Protein AF-A0A914AYW8-F1 (afdb_monomer_lite)

Foldseek 3Di:
DPPPVVVVLCPVLVVDDDQQLLVLLQVVVVVLVVVLLVLLVVLLLLVLVLLLVQDDDPDPDPDAPSVVLSNVLNVVLVVLVVVLVVLVVVLVVLVVCLVVLVVVQDDDPVVNVVSVVVSVVSVVVSVVSVVVSVVSVVVSPDRDDDRQRGQLSVQLVVLCVVLVWFQDPPPPSGGGSVSSLSCLDLVSLLSNLCSQQVRLVPPDCPRGPPVSSVVSNVSSVVSSVLSSQLSNLSSVLSVLQQDFDFADPVSLVVSLVSLVSNVVSCCVSCVPDDQDPSNVCSNPPRSVVCVSSRGHCNNVHCVVVVVLVVLLVVLLVVCVPPPDPVVSVVSSVVVVCCVPPPVNVVVVVVVVPPDD

Structure (mmCIF, N/CA/C/O backbone):
data_AF-A0A914AYW8-F1
#
_entry.id   AF-A0A914AYW8-F1
#
loop_
_atom_site.group_PDB
_atom_site.id
_atom_site.type_symbol
_atom_site.label_atom_id
_atom_site.label_alt_id
_atom_site.label_comp_id
_atom_site.label_asym_id
_atom_site.label_entity_id
_atom_site.label_seq_id
_atom_site.pdbx_PDB_ins_code
_atom_site.Cartn_x
_atom_site.Cartn_y
_atom_site.Cartn_z
_atom_site.occupancy
_atom_site.B_iso_or_equiv
_atom_site.auth_seq_id
_atom_site.auth_comp_id
_atom_site.auth_asym_id
_atom_site.auth_atom_id
_atom_site.pdbx_PDB_model_num
ATOM 1 N N . MET A 1 1 ? 33.956 0.663 -30.574 1.00 31.52 1 MET A N 1
ATOM 2 C CA . MET A 1 1 ? 33.359 -0.641 -30.948 1.00 31.52 1 MET A CA 1
ATOM 3 C C . MET A 1 1 ? 32.073 -0.976 -30.166 1.00 31.52 1 MET A C 1
ATOM 5 O O . MET A 1 1 ? 31.657 -2.119 -30.161 1.00 31.52 1 MET A O 1
ATOM 9 N N . THR A 1 2 ? 31.378 0.009 -29.576 1.00 34.47 2 THR A N 1
ATOM 10 C CA . THR A 1 2 ? 30.289 -0.213 -28.592 1.00 34.47 2 THR A CA 1
ATOM 11 C C . THR A 1 2 ? 28.881 0.169 -29.079 1.00 34.47 2 THR A C 1
ATOM 13 O O . THR A 1 2 ? 27.918 0.044 -28.335 1.00 34.47 2 THR A O 1
ATOM 16 N N . ARG A 1 3 ? 28.725 0.648 -30.324 1.00 29.73 3 ARG A N 1
ATOM 17 C CA . ARG A 1 3 ? 27.432 1.144 -30.850 1.00 29.73 3 ARG A CA 1
ATOM 18 C C . ARG A 1 3 ? 26.579 0.102 -31.581 1.00 29.73 3 ARG A C 1
ATOM 20 O O . ARG A 1 3 ? 25.395 0.340 -31.770 1.00 29.73 3 ARG A O 1
ATOM 27 N N . ILE A 1 4 ? 27.153 -1.033 -31.982 1.00 32.34 4 ILE A N 1
ATOM 28 C CA . ILE A 1 4 ? 26.465 -2.007 -32.850 1.00 32.34 4 ILE A CA 1
ATOM 29 C C . ILE A 1 4 ? 25.682 -3.059 -32.042 1.00 32.34 4 ILE A C 1
ATOM 31 O O . ILE A 1 4 ? 24.670 -3.554 -32.522 1.00 32.34 4 ILE A O 1
ATOM 35 N N . GLN A 1 5 ? 26.050 -3.328 -30.782 1.00 34.41 5 GLN A N 1
ATOM 36 C CA . GLN A 1 5 ? 25.348 -4.321 -29.950 1.00 34.41 5 GLN A CA 1
ATOM 37 C C . GLN A 1 5 ? 23.935 -3.897 -29.508 1.00 34.41 5 GLN A C 1
ATOM 39 O O . GLN A 1 5 ? 23.084 -4.759 -29.311 1.00 34.41 5 GLN A O 1
ATOM 44 N N . TYR A 1 6 ? 23.645 -2.594 -29.406 1.00 36.91 6 TYR A N 1
ATOM 45 C CA . TYR A 1 6 ? 22.319 -2.113 -28.987 1.00 36.91 6 TYR A CA 1
ATOM 46 C C . TYR A 1 6 ? 21.228 -2.325 -30.048 1.00 36.91 6 TYR A C 1
ATOM 48 O O . TYR A 1 6 ? 20.058 -2.472 -29.703 1.00 36.91 6 TYR A O 1
ATOM 56 N N . ILE A 1 7 ? 21.592 -2.372 -31.334 1.00 40.03 7 ILE A N 1
ATOM 57 C CA . ILE A 1 7 ? 20.618 -2.469 -32.433 1.00 40.03 7 ILE A CA 1
ATOM 58 C C . ILE A 1 7 ? 20.085 -3.903 -32.572 1.00 40.03 7 ILE A C 1
ATOM 60 O O . ILE A 1 7 ? 18.901 -4.100 -32.833 1.00 40.03 7 ILE A O 1
ATOM 64 N N . THR A 1 8 ? 20.913 -4.915 -32.309 1.00 38.97 8 THR A N 1
ATOM 65 C CA . THR A 1 8 ? 20.499 -6.327 -32.363 1.00 38.97 8 THR A CA 1
ATOM 66 C C . THR A 1 8 ? 19.529 -6.733 -31.250 1.00 38.97 8 THR A C 1
ATOM 68 O O . THR A 1 8 ? 18.739 -7.649 -31.461 1.00 38.97 8 THR A O 1
ATOM 71 N N . CYS A 1 9 ? 19.510 -6.035 -30.108 1.00 42.66 9 CYS A N 1
ATOM 72 C CA . CYS A 1 9 ? 18.553 -6.312 -29.026 1.00 42.66 9 CYS A CA 1
ATOM 73 C C . CYS A 1 9 ? 17.160 -5.695 -29.259 1.00 42.66 9 CYS A C 1
ATOM 75 O O . CYS A 1 9 ? 16.195 -6.118 -28.628 1.00 42.66 9 CYS A O 1
ATOM 77 N N . LEU A 1 10 ? 17.026 -4.715 -30.162 1.00 45.66 10 LEU A N 1
ATOM 78 C CA . LEU A 1 10 ? 15.764 -3.993 -30.387 1.00 45.66 10 LEU A CA 1
ATOM 79 C C . LEU A 1 10 ? 14.830 -4.679 -31.394 1.00 45.66 10 LEU A C 1
ATOM 81 O O . LEU A 1 10 ? 13.618 -4.494 -31.318 1.00 45.66 10 LEU A O 1
ATOM 85 N N . VAL A 1 11 ? 15.354 -5.500 -32.309 1.00 42.16 11 VAL A N 1
ATOM 86 C CA . VAL A 1 11 ? 14.538 -6.174 -33.341 1.00 42.16 11 VAL A CA 1
ATOM 87 C C . VAL A 1 11 ? 13.488 -7.134 -32.745 1.00 42.16 11 VAL A C 1
ATOM 89 O O . VAL A 1 11 ? 12.342 -7.094 -33.193 1.00 42.16 11 VAL A O 1
ATOM 92 N N . PRO A 1 12 ? 13.781 -7.934 -31.697 1.00 47.56 12 PRO A N 1
ATOM 93 C CA . PRO A 1 12 ? 12.760 -8.753 -31.033 1.00 47.56 12 PRO A CA 1
ATOM 94 C C . PRO A 1 12 ? 11.703 -7.938 -30.267 1.00 47.56 12 PRO A C 1
ATOM 96 O O . PRO A 1 12 ? 10.605 -8.441 -30.033 1.00 47.56 12 PRO A O 1
ATOM 99 N N . CYS A 1 13 ? 12.013 -6.695 -29.875 1.00 49.09 13 CYS A N 1
ATOM 100 C CA . CYS A 1 13 ? 11.149 -5.866 -29.026 1.00 49.09 13 CYS A CA 1
ATOM 101 C C . CYS A 1 13 ? 9.900 -5.345 -29.755 1.00 49.09 13 CYS A C 1
ATOM 103 O O . CYS A 1 13 ? 8.901 -5.049 -29.113 1.00 49.09 13 CYS A O 1
ATOM 105 N N . VAL A 1 14 ? 9.928 -5.250 -31.090 1.00 51.28 14 VAL A N 1
ATOM 106 C CA . VAL A 1 14 ? 8.800 -4.727 -31.889 1.00 51.28 14 VAL A CA 1
ATOM 107 C C . VAL A 1 14 ? 7.702 -5.782 -32.106 1.00 51.28 14 VAL A C 1
ATOM 109 O O . VAL A 1 14 ? 6.562 -5.437 -32.403 1.00 51.28 14 VAL A O 1
ATOM 112 N N . LEU A 1 15 ? 8.019 -7.071 -31.938 1.00 50.16 15 LEU A N 1
ATOM 113 C CA . LEU A 1 15 ? 7.115 -8.188 -32.254 1.00 50.16 15 LEU A CA 1
ATOM 114 C C . LEU A 1 15 ? 6.507 -8.875 -31.025 1.00 50.16 15 LEU A C 1
ATOM 116 O O . LEU A 1 15 ? 5.695 -9.787 -31.178 1.00 50.16 15 LEU A O 1
ATOM 120 N N . LYS A 1 16 ? 6.896 -8.478 -29.809 1.00 66.00 16 LYS A N 1
ATOM 121 C CA . LYS A 1 16 ? 6.407 -9.086 -28.568 1.00 66.00 16 LYS A CA 1
ATOM 122 C C . LYS A 1 16 ? 5.979 -8.031 -27.563 1.00 66.00 16 LYS A C 1
ATOM 124 O O . LYS A 1 16 ? 6.643 -7.017 -27.389 1.00 66.00 16 LYS A O 1
ATOM 129 N N . VAL A 1 17 ? 4.877 -8.318 -26.874 1.00 69.81 17 VAL A N 1
ATOM 130 C CA . VAL A 1 17 ? 4.377 -7.494 -25.772 1.00 69.81 17 VAL A CA 1
ATOM 131 C C . VAL A 1 17 ? 5.345 -7.609 -24.596 1.00 69.81 17 VAL A C 1
ATOM 133 O O . VAL A 1 17 ? 5.542 -8.691 -24.037 1.00 69.81 17 VAL A O 1
ATOM 136 N N . ILE A 1 18 ? 5.964 -6.488 -24.242 1.00 79.56 18 ILE A N 1
ATOM 137 C CA . ILE A 1 18 ? 6.852 -6.371 -23.085 1.00 79.56 18 ILE A CA 1
ATOM 138 C C . ILE A 1 18 ? 5.998 -6.257 -21.820 1.00 79.56 18 ILE A C 1
ATOM 140 O O . ILE A 1 18 ? 4.930 -5.643 -21.832 1.00 79.56 18 ILE A O 1
ATOM 144 N N . LEU A 1 19 ? 6.459 -6.855 -20.721 1.00 84.25 19 LEU A N 1
ATOM 145 C CA . LEU A 1 19 ? 5.800 -6.695 -19.433 1.00 84.25 19 LEU A CA 1
ATOM 146 C C . LEU A 1 19 ? 5.810 -5.224 -18.991 1.00 84.25 19 LEU A C 1
ATOM 148 O O . LEU A 1 19 ? 6.875 -4.603 -18.955 1.00 84.25 19 LEU A O 1
ATOM 152 N N . PRO A 1 20 ? 4.661 -4.680 -18.558 1.00 84.44 20 PRO A N 1
ATOM 153 C CA . PRO A 1 20 ? 4.561 -3.294 -18.123 1.00 84.44 20 PRO A CA 1
ATOM 154 C C . PRO A 1 20 ? 5.161 -3.135 -16.716 1.00 84.44 20 PRO A C 1
ATOM 156 O O . PRO A 1 20 ? 4.446 -3.076 -15.709 1.00 84.44 20 PRO A O 1
ATOM 159 N N . SER A 1 21 ? 6.495 -3.123 -16.615 1.00 85.31 21 SER A N 1
ATOM 160 C CA . SER A 1 21 ? 7.231 -3.195 -15.339 1.00 85.31 21 SER A CA 1
ATOM 161 C C . SER A 1 21 ? 6.887 -2.053 -14.379 1.00 85.31 21 SER A C 1
ATOM 163 O O . SER A 1 21 ? 6.834 -2.245 -13.158 1.00 85.31 21 SER A O 1
ATOM 165 N N . LEU A 1 22 ? 6.571 -0.882 -14.939 1.00 82.50 22 LEU A N 1
ATOM 166 C CA . LEU A 1 22 ? 6.071 0.279 -14.219 1.00 82.50 22 LEU A CA 1
ATOM 167 C C . LEU A 1 22 ? 4.731 -0.035 -13.540 1.00 82.50 22 LEU A C 1
ATOM 169 O O . LEU A 1 22 ? 4.600 0.110 -12.322 1.00 82.50 22 LEU A O 1
ATOM 173 N N . HIS A 1 23 ? 3.748 -0.522 -14.299 1.00 83.19 23 HIS A N 1
ATOM 174 C CA . HIS A 1 23 ? 2.432 -0.869 -13.763 1.00 83.19 23 HIS A CA 1
ATOM 175 C C . HIS A 1 23 ? 2.476 -2.050 -12.796 1.00 83.19 23 HIS A C 1
ATOM 177 O O . HIS A 1 23 ? 1.691 -2.060 -11.839 1.00 83.19 23 HIS A O 1
ATOM 183 N N . ILE A 1 24 ? 3.369 -3.020 -13.021 1.00 88.06 24 ILE A N 1
ATOM 184 C CA . ILE A 1 24 ? 3.628 -4.129 -12.096 1.00 88.06 24 ILE A CA 1
ATOM 185 C C . ILE A 1 24 ? 4.124 -3.567 -10.766 1.00 88.06 24 ILE A C 1
ATOM 187 O O . ILE A 1 24 ? 3.478 -3.788 -9.742 1.00 88.06 24 ILE A O 1
ATOM 191 N N . SER A 1 25 ? 5.190 -2.762 -10.792 1.00 89.44 25 SER A N 1
ATOM 192 C CA . SER A 1 25 ? 5.774 -2.176 -9.581 1.00 89.44 25 SER A CA 1
ATOM 193 C C . SER A 1 25 ? 4.752 -1.338 -8.809 1.00 89.44 25 SER A C 1
ATOM 195 O O . SER A 1 25 ? 4.593 -1.505 -7.602 1.00 89.44 25 SER A O 1
ATOM 197 N N . LEU A 1 26 ? 3.988 -0.501 -9.521 1.00 86.38 26 LEU A N 1
ATOM 198 C CA . LEU A 1 26 ? 2.912 0.312 -8.952 1.00 86.38 26 LEU A CA 1
ATOM 199 C C . LEU A 1 26 ? 1.820 -0.520 -8.289 1.00 86.38 26 LEU A C 1
ATOM 201 O O . LEU A 1 26 ? 1.400 -0.220 -7.176 1.00 86.38 26 LEU A O 1
ATOM 205 N N . GLY A 1 27 ? 1.341 -1.557 -8.974 1.00 85.12 27 GLY A N 1
ATOM 206 C CA . GLY A 1 27 ? 0.243 -2.366 -8.459 1.00 85.12 27 GLY A CA 1
ATOM 207 C C . GLY A 1 27 ? 0.642 -3.216 -7.261 1.00 85.12 27 GLY A C 1
ATOM 208 O O . GLY A 1 27 ? -0.148 -3.347 -6.332 1.00 85.12 27 GLY A O 1
ATOM 209 N N . ILE A 1 28 ? 1.855 -3.772 -7.272 1.00 90.69 28 ILE A N 1
ATOM 210 C CA . ILE A 1 28 ? 2.346 -4.597 -6.166 1.00 90.69 28 ILE A CA 1
ATOM 211 C C . ILE A 1 28 ? 2.617 -3.727 -4.940 1.00 90.69 28 ILE A C 1
ATOM 213 O O . ILE A 1 28 ? 2.101 -4.037 -3.868 1.00 90.69 28 ILE A O 1
ATOM 217 N N . PHE A 1 29 ? 3.333 -2.609 -5.104 1.00 91.00 29 PHE A N 1
ATOM 218 C CA . PHE A 1 29 ? 3.591 -1.692 -3.996 1.00 91.00 29 PHE A CA 1
ATOM 219 C C . PHE A 1 29 ? 2.289 -1.168 -3.389 1.00 91.00 29 PHE A C 1
ATOM 221 O O . PHE A 1 29 ? 2.103 -1.260 -2.180 1.00 91.00 29 PHE A O 1
ATOM 228 N N . LYS A 1 30 ? 1.350 -0.694 -4.226 1.00 87.38 30 LYS A N 1
ATOM 229 C CA . LYS A 1 30 ? 0.044 -0.218 -3.755 1.00 87.38 30 LYS A CA 1
ATOM 230 C C . LYS A 1 30 ? -0.685 -1.303 -2.964 1.00 87.38 30 LYS A C 1
ATOM 232 O O . LYS A 1 30 ? -1.175 -1.021 -1.886 1.00 87.38 30 LYS A O 1
ATOM 237 N N . LYS A 1 31 ? -0.712 -2.546 -3.454 1.00 88.12 31 LYS A N 1
ATOM 238 C CA . LYS A 1 31 ? -1.364 -3.658 -2.749 1.00 88.12 31 LYS A CA 1
ATOM 239 C C . LYS A 1 31 ? -0.749 -3.908 -1.368 1.00 88.12 31 LYS A C 1
ATOM 241 O O . LYS A 1 31 ? -1.488 -4.116 -0.415 1.00 88.12 31 LYS A O 1
ATOM 246 N N . ILE A 1 32 ? 0.582 -3.914 -1.258 1.00 90.31 32 ILE A N 1
ATOM 247 C CA . ILE A 1 32 ? 1.268 -4.109 0.030 1.00 90.31 32 ILE A CA 1
ATOM 248 C C . ILE A 1 32 ? 0.993 -2.920 0.959 1.00 90.31 32 ILE A C 1
ATOM 250 O O . ILE A 1 32 ? 0.724 -3.120 2.138 1.00 90.31 32 ILE A O 1
ATOM 254 N N . TYR A 1 33 ? 1.007 -1.699 0.423 1.00 90.06 33 TYR A N 1
ATOM 255 C CA . TYR A 1 33 ? 0.709 -0.487 1.180 1.00 90.06 33 TYR A CA 1
ATOM 256 C C . TYR A 1 33 ? -0.745 -0.449 1.673 1.00 90.06 33 TYR A C 1
ATOM 258 O O . TYR A 1 33 ? -0.970 -0.153 2.837 1.00 90.06 33 TYR A O 1
ATOM 266 N N . ASP A 1 34 ? -1.724 -0.804 0.837 1.00 85.69 34 ASP A N 1
ATOM 267 C CA . ASP A 1 34 ? -3.139 -0.867 1.230 1.00 85.69 34 ASP A CA 1
ATOM 268 C C . ASP A 1 34 ? -3.343 -1.881 2.378 1.00 85.69 34 ASP A C 1
ATOM 270 O O . ASP A 1 34 ? -4.117 -1.641 3.302 1.00 85.69 34 ASP A O 1
ATOM 274 N N . LEU A 1 35 ? -2.616 -3.009 2.351 1.00 88.50 35 LEU A N 1
ATOM 275 C CA . LEU A 1 35 ? -2.614 -3.987 3.447 1.00 88.50 35 LEU A CA 1
ATOM 276 C C . LEU A 1 35 ? -1.984 -3.413 4.725 1.00 88.50 35 LEU A C 1
ATOM 278 O O . LEU A 1 35 ? -2.493 -3.672 5.812 1.00 88.50 35 LEU A O 1
ATOM 282 N N . LEU A 1 36 ? -0.906 -2.632 4.606 1.00 91.19 36 LEU A N 1
ATOM 283 C CA . LEU A 1 36 ? -0.283 -1.945 5.742 1.00 91.19 36 LEU A CA 1
ATOM 284 C C . LEU A 1 36 ? -1.229 -0.902 6.344 1.00 91.19 36 LEU A C 1
ATOM 286 O O . LEU A 1 36 ? -1.408 -0.889 7.556 1.00 91.19 36 LEU A O 1
ATOM 290 N N . GLU A 1 37 ? -1.853 -0.063 5.514 1.00 87.19 37 GLU A N 1
ATOM 291 C CA . GLU A 1 37 ? -2.824 0.957 5.937 1.00 87.19 37 GLU A CA 1
ATOM 292 C C . GLU A 1 37 ? -4.020 0.296 6.645 1.00 87.19 37 GLU A C 1
ATOM 294 O O . GLU A 1 37 ? -4.454 0.777 7.687 1.00 87.19 37 GLU A O 1
ATOM 299 N N . SER A 1 38 ? -4.487 -0.861 6.158 1.00 86.00 38 SER A N 1
ATOM 300 C CA . SER A 1 38 ? -5.550 -1.646 6.801 1.00 86.00 38 SER A CA 1
ATOM 301 C C . SER A 1 38 ? -5.146 -2.239 8.158 1.00 86.00 38 SER A C 1
ATOM 303 O O . SER A 1 38 ? -5.934 -2.185 9.106 1.00 86.00 38 SER A O 1
ATOM 305 N N . ASP A 1 39 ? -3.945 -2.815 8.273 1.00 88.62 39 ASP A N 1
ATOM 306 C CA . ASP A 1 39 ? -3.442 -3.364 9.543 1.00 88.62 39 ASP A CA 1
ATOM 307 C C . ASP A 1 39 ? -3.191 -2.226 10.560 1.00 88.62 39 ASP A C 1
ATOM 309 O O . ASP A 1 39 ? -3.515 -2.366 11.739 1.00 88.62 39 ASP A O 1
ATOM 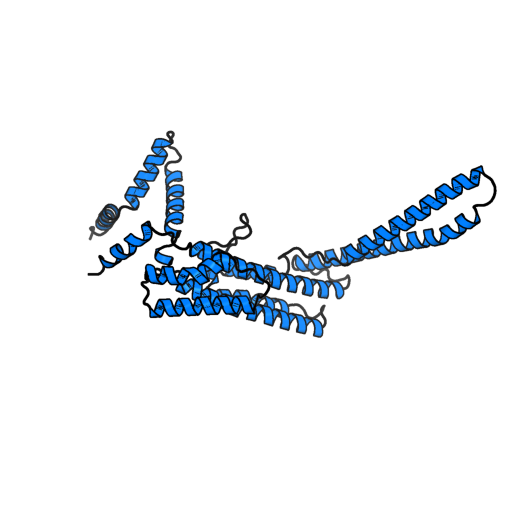313 N N . CYS A 1 40 ? -2.701 -1.067 10.102 1.00 87.62 40 CYS A N 1
ATOM 314 C CA . CYS A 1 40 ? -2.529 0.137 10.923 1.00 87.62 40 CYS A CA 1
ATOM 315 C C . CYS A 1 40 ? -3.866 0.706 11.401 1.00 87.62 40 CYS A C 1
ATOM 317 O O . CYS A 1 40 ? -4.025 0.981 12.584 1.00 87.62 40 CYS A O 1
ATOM 319 N N . HIS A 1 41 ? -4.858 0.809 10.517 1.00 84.62 41 HIS A N 1
ATOM 320 C CA . HIS A 1 41 ? -6.194 1.249 10.905 1.00 84.62 41 HIS A CA 1
ATOM 321 C C . HIS A 1 41 ? -6.840 0.286 11.912 1.00 84.62 41 HIS A C 1
ATOM 323 O O . HIS A 1 41 ? -7.508 0.715 12.846 1.00 84.62 41 HIS A O 1
ATOM 329 N N . SER A 1 42 ? -6.593 -1.020 11.785 1.00 85.25 42 SER A N 1
ATOM 330 C CA . SER A 1 42 ? -7.067 -2.002 12.768 1.00 85.25 42 SER A CA 1
ATOM 331 C C . SER A 1 42 ? -6.445 -1.792 14.155 1.00 85.25 42 SER A C 1
ATOM 333 O O . SER A 1 42 ? -7.122 -2.022 15.158 1.00 85.25 42 SER A O 1
ATOM 335 N N . LEU A 1 43 ? -5.181 -1.353 14.226 1.00 86.25 43 LEU A N 1
ATOM 336 C CA . LEU A 1 43 ? -4.556 -0.920 15.482 1.00 86.25 43 LEU A CA 1
ATOM 337 C C . LEU A 1 43 ? -5.193 0.368 16.004 1.00 86.25 43 LEU A C 1
ATOM 339 O O . LEU A 1 43 ? -5.514 0.430 17.187 1.00 86.25 43 LEU A O 1
ATOM 343 N N . ASP A 1 44 ? -5.427 1.353 15.135 1.00 83.25 44 ASP A N 1
ATOM 344 C CA . ASP A 1 44 ? -6.072 2.615 15.508 1.00 83.25 44 ASP A CA 1
ATOM 345 C C . ASP A 1 44 ? -7.467 2.387 16.100 1.00 83.25 44 ASP A C 1
ATOM 347 O O . ASP A 1 44 ? -7.783 2.947 17.142 1.00 83.25 44 ASP A O 1
ATOM 351 N N . VAL A 1 45 ? -8.282 1.506 15.508 1.00 81.06 45 VAL A N 1
ATOM 352 C CA . VAL A 1 45 ? -9.609 1.141 16.040 1.00 81.06 45 VAL A CA 1
ATOM 353 C C . VAL A 1 45 ? -9.504 0.510 17.431 1.00 81.06 45 VAL A C 1
ATOM 355 O O . VAL A 1 45 ? -10.365 0.734 18.279 1.00 81.06 45 VAL A O 1
ATOM 358 N N . ARG A 1 46 ? -8.467 -0.293 17.697 1.00 82.81 46 ARG A N 1
ATOM 359 C CA . ARG A 1 46 ? -8.257 -0.895 19.026 1.00 82.81 46 ARG A CA 1
ATOM 360 C C . ARG A 1 46 ? -7.790 0.134 20.044 1.00 82.81 46 ARG A C 1
ATOM 362 O O . ARG A 1 46 ? -8.296 0.134 21.159 1.00 82.81 46 ARG A O 1
ATOM 369 N N . LEU A 1 47 ? -6.853 0.996 19.655 1.00 82.81 47 LEU A N 1
ATOM 370 C CA . LEU A 1 47 ? -6.388 2.105 20.482 1.00 82.81 47 LEU A CA 1
ATOM 371 C C . LEU A 1 47 ? -7.557 3.027 20.844 1.00 82.81 47 LEU A C 1
ATOM 373 O O . LEU A 1 47 ? -7.728 3.377 22.005 1.00 82.81 47 LEU A O 1
ATOM 377 N N . PHE A 1 48 ? -8.392 3.343 19.857 1.00 79.06 48 PHE A N 1
ATOM 378 C CA . PHE A 1 48 ? -9.596 4.142 20.014 1.00 79.06 48 PHE A CA 1
ATOM 379 C C . PHE A 1 48 ? -10.567 3.518 21.023 1.00 79.06 48 PHE A C 1
ATOM 381 O O . PHE A 1 48 ? -10.972 4.184 21.966 1.00 79.06 48 PHE A O 1
ATOM 388 N N . LYS A 1 49 ? -10.879 2.221 20.886 1.00 77.94 49 LYS A N 1
ATOM 389 C CA . LYS A 1 49 ? -11.747 1.502 21.838 1.00 77.94 49 LYS A CA 1
ATOM 390 C C . LYS A 1 49 ? -11.227 1.560 23.270 1.00 77.94 49 LYS A C 1
ATOM 392 O O . LYS A 1 49 ? -11.996 1.829 24.179 1.00 77.94 49 LYS A O 1
ATOM 397 N N . LEU A 1 50 ? -9.926 1.344 23.454 1.00 78.19 50 LEU A N 1
ATOM 398 C CA . LEU A 1 50 ? -9.311 1.366 24.780 1.00 78.19 50 LEU A CA 1
ATOM 399 C C . LEU A 1 50 ? -9.341 2.756 25.422 1.00 78.19 50 LEU A C 1
ATOM 401 O O . LEU A 1 50 ? -9.457 2.835 26.637 1.00 78.19 50 LEU A O 1
ATOM 405 N N . ARG A 1 51 ? -9.251 3.828 24.625 1.00 75.25 51 ARG A N 1
ATOM 406 C CA . ARG A 1 51 ? -9.399 5.204 25.122 1.00 75.25 51 ARG A CA 1
ATOM 407 C C . ARG A 1 51 ? -10.847 5.553 25.446 1.00 75.25 51 ARG A C 1
ATOM 409 O O . ARG A 1 51 ? -11.094 6.114 26.499 1.00 75.25 51 ARG A O 1
ATOM 416 N N . VAL A 1 52 ? -11.799 5.179 24.589 1.00 72.25 52 VAL A N 1
ATOM 417 C CA . VAL A 1 52 ? -13.238 5.393 24.846 1.00 72.25 52 VAL A CA 1
ATOM 418 C C . VAL A 1 52 ? -13.691 4.673 26.121 1.00 72.25 52 VAL A C 1
ATOM 420 O O . VAL A 1 52 ? -14.475 5.222 26.881 1.00 72.25 52 VAL A O 1
ATOM 423 N N . GLU A 1 53 ? -13.184 3.465 26.385 1.00 69.12 53 GLU A N 1
ATOM 424 C CA . GLU A 1 53 ? -13.504 2.701 27.603 1.00 69.12 53 GLU A CA 1
ATOM 425 C C . GLU A 1 53 ? -12.861 3.269 28.886 1.00 69.12 53 GLU A C 1
ATOM 427 O O . GLU A 1 53 ? -13.286 2.896 29.979 1.00 69.12 53 GLU A O 1
ATOM 432 N N . GLY A 1 54 ? -11.830 4.115 28.769 1.00 61.72 54 GLY A N 1
ATOM 433 C CA . GLY A 1 54 ? -11.050 4.645 29.895 1.00 61.72 54 GLY A CA 1
ATOM 434 C C . GLY A 1 54 ? -11.173 6.152 30.135 1.00 61.72 54 GLY A C 1
ATOM 435 O O . GLY A 1 54 ? -10.600 6.633 31.106 1.00 61.72 54 GLY A O 1
ATOM 436 N N . ALA A 1 55 ? -11.875 6.889 29.270 1.00 60.16 55 ALA A N 1
ATOM 437 C CA . ALA A 1 55 ? -12.010 8.341 29.362 1.00 60.16 55 ALA A CA 1
ATOM 438 C C . ALA A 1 55 ? -13.150 8.756 30.313 1.00 60.16 55 ALA A C 1
ATOM 440 O O . ALA A 1 55 ? -14.292 8.333 30.125 1.00 60.16 55 ALA A O 1
ATOM 441 N N . ASP A 1 56 ? -12.835 9.621 31.282 1.00 54.66 56 ASP A N 1
ATOM 442 C CA . ASP A 1 56 ? -13.804 10.379 32.089 1.00 54.66 56 ASP A CA 1
ATOM 443 C C . ASP A 1 56 ? -14.041 11.779 31.469 1.00 54.66 56 ASP A C 1
ATOM 445 O O . ASP A 1 56 ? -13.234 12.267 30.680 1.00 54.66 56 ASP A O 1
ATOM 449 N N . GLU A 1 57 ? -15.171 12.419 31.797 1.00 48.91 57 GLU A N 1
ATOM 450 C CA . GLU A 1 57 ? -15.769 13.580 31.095 1.00 48.91 57 GLU A CA 1
ATOM 451 C C . GLU A 1 57 ? -14.937 14.884 31.026 1.00 48.91 57 GLU A C 1
ATOM 453 O O . GLU A 1 57 ? -15.354 15.809 30.328 1.00 48.91 57 GLU A O 1
ATOM 458 N N . ASP A 1 58 ? -13.784 14.980 31.694 1.00 46.62 58 ASP A N 1
ATOM 459 C CA . ASP A 1 58 ? -13.188 16.273 32.074 1.00 46.62 58 ASP A CA 1
ATOM 460 C C . ASP A 1 58 ? -11.931 16.725 31.294 1.00 46.62 58 ASP A C 1
ATOM 462 O O . ASP A 1 58 ? -11.376 17.777 31.617 1.00 46.62 58 ASP A O 1
ATOM 466 N N . ASP A 1 59 ? -11.488 16.019 30.248 1.00 46.59 59 ASP A N 1
ATOM 467 C CA . ASP A 1 59 ? -10.299 16.437 29.479 1.00 46.59 59 ASP A CA 1
ATOM 468 C C . ASP A 1 59 ? -10.652 17.248 28.215 1.00 46.59 59 ASP A C 1
ATOM 470 O O . ASP A 1 59 ? -10.713 16.744 27.091 1.00 46.59 59 ASP A O 1
ATOM 474 N N . ASP A 1 60 ? -10.834 18.559 28.415 1.00 46.16 60 ASP A N 1
ATOM 475 C CA . ASP A 1 60 ? -10.821 19.608 27.380 1.00 46.16 60 ASP A CA 1
ATOM 476 C C . ASP A 1 60 ? -9.372 19.928 26.932 1.00 46.16 60 ASP A C 1
ATOM 478 O O . ASP A 1 60 ? -8.926 21.078 26.973 1.00 46.16 60 ASP A O 1
ATOM 482 N N . ASP A 1 61 ? -8.604 18.920 26.507 1.00 43.81 61 ASP A N 1
ATOM 483 C CA . ASP A 1 61 ? -7.292 19.153 25.891 1.00 43.81 61 ASP A CA 1
ATOM 484 C C . ASP A 1 61 ? -7.420 19.193 24.357 1.00 43.81 61 ASP A C 1
ATOM 486 O O . ASP A 1 61 ? -7.640 18.193 23.669 1.00 43.81 61 ASP A O 1
ATOM 490 N N . ASP A 1 62 ? -7.269 20.403 23.815 1.00 42.91 62 ASP A N 1
ATOM 491 C CA . ASP A 1 62 ? -7.194 20.705 22.386 1.00 42.91 62 ASP A CA 1
ATOM 492 C C . ASP A 1 62 ? -5.915 20.106 21.756 1.00 42.91 62 ASP A C 1
ATOM 494 O O . ASP A 1 62 ? -4.955 20.824 21.465 1.00 42.91 62 ASP A O 1
ATOM 498 N N . GLU A 1 63 ? -5.882 18.801 21.465 1.00 44.56 63 GLU A N 1
ATOM 499 C CA . GLU A 1 63 ? -4.914 18.264 20.500 1.00 44.56 63 GLU A CA 1
ATOM 500 C C . GLU A 1 63 ? -5.459 17.127 19.613 1.00 44.56 63 GLU A C 1
ATOM 502 O O . GLU A 1 63 ? -5.860 16.066 20.059 1.00 44.56 63 GLU A O 1
ATOM 507 N N . PHE A 1 64 ? -5.404 17.373 18.297 1.00 46.91 64 PHE A N 1
ATOM 508 C CA . PHE A 1 64 ? -5.691 16.482 17.163 1.00 46.91 64 PHE A CA 1
ATOM 509 C C . PHE A 1 64 ? -7.099 15.852 17.035 1.00 46.91 64 PHE A C 1
ATOM 511 O O . PHE A 1 64 ? -7.690 15.276 17.934 1.00 46.91 64 PHE A O 1
ATOM 518 N N . ASN A 1 65 ? -7.588 15.864 15.791 1.00 61.44 65 ASN A N 1
ATOM 519 C CA . ASN A 1 65 ? -8.876 15.346 15.290 1.00 61.44 65 ASN A CA 1
ATOM 520 C C . ASN A 1 65 ? -9.284 13.934 15.798 1.00 61.44 65 ASN A C 1
ATOM 522 O O . ASN A 1 65 ? -10.453 13.570 15.745 1.00 61.44 65 ASN A O 1
ATOM 526 N N . PHE A 1 66 ? -8.333 13.126 16.278 1.00 60.25 66 PHE A N 1
ATOM 527 C CA . PHE A 1 66 ? -8.596 11.805 16.850 1.00 60.25 66 PHE A CA 1
ATOM 528 C C . PHE A 1 66 ? -9.174 11.878 18.266 1.00 60.25 66 PHE A C 1
ATOM 530 O O . PHE A 1 66 ? -10.132 11.166 18.539 1.00 60.25 66 PHE A O 1
ATOM 537 N N . ASP A 1 67 ? -8.670 12.760 19.130 1.00 64.88 67 ASP A N 1
ATOM 538 C CA . ASP A 1 67 ? -9.193 12.906 20.491 1.00 64.88 67 ASP A CA 1
ATOM 539 C C . ASP A 1 67 ? -10.565 13.606 20.464 1.00 64.88 67 ASP A C 1
ATOM 541 O O . ASP A 1 67 ? -11.487 13.188 21.155 1.00 64.88 67 ASP A O 1
ATOM 545 N N . GLN A 1 68 ? -10.795 14.521 19.512 1.00 65.25 68 GLN A N 1
ATOM 546 C CA . GLN A 1 68 ? -12.147 15.020 19.208 1.00 65.25 68 GLN A CA 1
ATOM 547 C C . GLN A 1 68 ? -13.100 13.913 18.733 1.00 65.25 68 GLN A C 1
ATOM 549 O O . GLN A 1 68 ? -14.276 13.926 19.092 1.00 65.25 68 GLN A O 1
ATOM 554 N N . ALA A 1 69 ? -12.620 12.954 17.933 1.00 61.78 69 ALA A N 1
ATOM 555 C CA . ALA A 1 69 ? -13.424 11.806 17.519 1.00 61.78 69 ALA A CA 1
ATOM 556 C C . ALA A 1 69 ? -13.697 10.846 18.690 1.00 61.78 69 ALA A C 1
ATOM 558 O O . ALA A 1 69 ? -14.787 10.285 18.759 1.00 61.78 69 ALA A O 1
ATOM 559 N N . VAL A 1 70 ? -12.746 10.688 19.620 1.00 63.34 70 VAL A N 1
ATOM 560 C CA . VAL A 1 70 ? -12.932 9.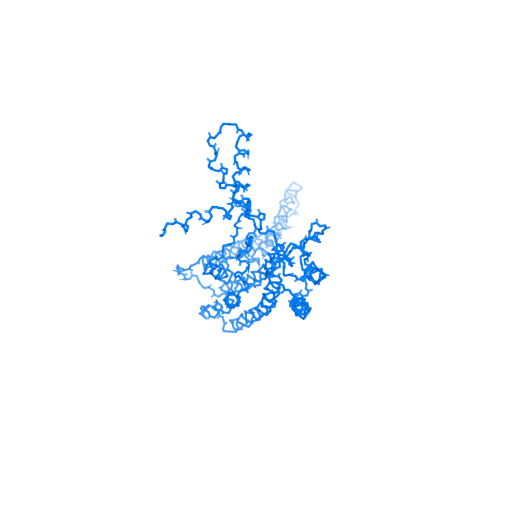930 20.868 1.00 63.34 70 VAL A CA 1
ATOM 561 C C . VAL A 1 70 ? -14.005 10.605 21.719 1.00 63.34 70 VAL A C 1
ATOM 563 O O . VAL A 1 70 ? -14.988 9.957 22.059 1.00 63.34 70 VAL A O 1
ATOM 566 N N . VAL A 1 71 ? -13.896 11.913 21.973 1.00 65.88 71 VAL A N 1
ATOM 567 C CA . VAL A 1 71 ? -14.888 12.691 22.737 1.00 65.88 71 VAL A CA 1
ATOM 568 C C . VAL A 1 71 ? -16.263 12.667 22.063 1.00 65.88 71 VAL A C 1
ATOM 570 O O . VAL A 1 71 ? -17.280 12.470 22.728 1.00 65.88 71 VAL A O 1
ATOM 573 N N . ALA A 1 72 ? -16.326 12.836 20.740 1.00 69.56 72 ALA A N 1
ATOM 574 C CA . ALA A 1 72 ? -17.581 12.773 19.994 1.00 69.56 72 ALA A CA 1
ATOM 575 C C . ALA A 1 72 ? -18.237 11.389 20.087 1.00 69.56 72 ALA A C 1
ATOM 577 O O . ALA A 1 72 ? -19.457 11.298 20.218 1.00 69.56 72 ALA A O 1
ATOM 578 N N . GLU A 1 73 ? -17.445 10.318 20.052 1.00 68.69 73 GLU A N 1
ATOM 579 C CA . GLU A 1 73 ? -17.954 8.959 20.191 1.00 68.69 73 GLU A CA 1
ATOM 580 C C . GLU A 1 73 ? -18.369 8.631 21.627 1.00 68.69 73 GLU A C 1
ATOM 582 O O . GLU A 1 73 ? -19.408 8.003 21.810 1.00 68.69 73 GLU A O 1
ATOM 587 N N . VAL A 1 74 ? -17.629 9.090 22.640 1.00 64.69 74 VAL A N 1
ATOM 588 C CA . VAL A 1 74 ? -18.038 8.986 24.052 1.00 64.69 74 VAL A CA 1
ATOM 589 C C . VAL A 1 74 ? -19.390 9.680 24.245 1.00 64.69 74 VAL A C 1
ATOM 591 O O . VAL A 1 74 ? -20.330 9.060 24.744 1.00 64.69 74 VAL A O 1
ATOM 594 N N . ARG A 1 75 ? -19.554 10.910 23.734 1.00 72.69 75 ARG A N 1
ATOM 595 C CA . ARG A 1 75 ? -20.845 11.625 23.744 1.00 72.69 75 ARG A CA 1
ATOM 596 C C . ARG A 1 75 ? -21.938 10.855 23.000 1.00 72.69 75 ARG A C 1
ATOM 598 O O . ARG A 1 75 ? -23.053 10.743 23.503 1.00 72.69 75 ARG A O 1
ATOM 605 N N . ARG A 1 76 ? -21.630 10.279 21.830 1.00 76.38 76 ARG A N 1
ATOM 606 C CA . ARG A 1 76 ? -22.574 9.437 21.074 1.00 76.38 76 ARG A CA 1
ATOM 607 C C . ARG A 1 76 ? -23.006 8.218 21.890 1.00 76.38 76 ARG A C 1
ATOM 609 O O . ARG A 1 76 ? -24.190 7.888 21.899 1.00 76.38 76 ARG A O 1
ATOM 616 N N . GLN A 1 77 ? -22.073 7.544 22.561 1.00 67.62 77 GLN A N 1
ATOM 617 C CA . GLN A 1 77 ? -22.368 6.385 23.402 1.00 67.62 77 GLN A CA 1
ATOM 618 C C . GLN A 1 77 ? -23.238 6.764 24.600 1.00 67.62 77 GLN A C 1
ATOM 620 O O . GLN A 1 77 ? -24.201 6.055 24.879 1.00 67.62 77 GLN A O 1
ATOM 625 N N . GLN A 1 78 ? -22.964 7.892 25.254 1.00 69.50 78 GLN A N 1
ATOM 626 C CA . GLN A 1 78 ? -23.793 8.404 26.347 1.00 69.50 78 GLN A CA 1
ATOM 627 C C . GLN A 1 78 ? -25.206 8.771 25.876 1.00 69.50 78 GLN A C 1
ATOM 629 O O . GLN A 1 78 ? -26.184 8.400 26.521 1.00 69.50 78 GLN A O 1
ATOM 634 N N . GLU A 1 79 ? -25.345 9.437 24.727 1.00 78.38 79 GLU A N 1
ATOM 635 C CA . GLU A 1 79 ? -26.657 9.782 24.174 1.00 78.38 79 GLU A CA 1
ATOM 636 C C . GLU A 1 79 ? -27.457 8.528 23.787 1.00 78.38 79 GLU A C 1
ATOM 638 O O . GLU A 1 79 ? -28.650 8.434 24.080 1.00 78.38 79 GLU A O 1
ATOM 643 N N . LEU A 1 80 ? -26.797 7.515 23.215 1.00 75.38 80 LEU A N 1
ATOM 644 C CA . LEU A 1 80 ? -27.411 6.211 22.952 1.00 75.38 80 LEU A CA 1
ATOM 645 C C . LEU A 1 80 ? -27.795 5.478 24.243 1.00 75.38 80 LEU A C 1
ATOM 647 O O . LEU A 1 80 ? -28.872 4.887 24.299 1.00 75.38 80 LEU A O 1
ATOM 651 N N . GLN A 1 81 ? -26.963 5.530 25.287 1.00 71.75 81 GLN A N 1
ATOM 652 C CA . GLN A 1 81 ? -27.289 4.961 26.598 1.00 71.75 81 GLN A CA 1
ATOM 653 C C . GLN A 1 81 ? -28.481 5.673 27.242 1.00 71.75 81 GLN A C 1
ATOM 655 O O . GLN A 1 81 ? -29.365 5.008 27.780 1.00 71.75 81 GLN A O 1
ATOM 660 N N . HIS A 1 82 ? -28.557 7.000 27.138 1.00 80.31 82 HIS A N 1
ATOM 661 C CA . HIS A 1 82 ? -29.690 7.774 27.636 1.00 80.31 82 HIS A CA 1
ATOM 662 C C . HIS A 1 82 ? -30.983 7.438 26.880 1.00 80.31 82 HIS A C 1
ATOM 664 O O . HIS A 1 82 ? -32.018 7.202 27.502 1.00 80.31 82 HIS A O 1
ATOM 670 N N . GLN A 1 83 ? -30.921 7.333 25.548 1.00 77.00 83 GLN A N 1
ATOM 671 C CA . GLN A 1 83 ? -32.058 6.897 24.731 1.00 77.00 83 GLN A CA 1
ATOM 672 C C . GLN A 1 83 ? -32.491 5.465 25.071 1.00 77.00 83 GLN A C 1
ATOM 674 O O . GLN A 1 83 ? -33.688 5.197 25.156 1.00 77.00 83 GLN A O 1
ATOM 679 N N . LEU A 1 84 ? -31.543 4.549 25.299 1.00 74.00 84 LEU A N 1
ATOM 680 C CA . LEU A 1 84 ? -31.839 3.182 25.734 1.00 74.00 84 LEU A CA 1
ATOM 681 C C . LEU A 1 84 ? -32.519 3.156 27.103 1.00 74.00 84 LEU A C 1
ATOM 683 O O . LEU A 1 84 ? -33.481 2.411 27.273 1.00 74.00 84 LEU A O 1
ATOM 687 N N . LEU A 1 85 ? -32.056 3.973 28.052 1.00 79.00 85 LEU A N 1
ATOM 688 C CA . LEU A 1 85 ? -32.662 4.083 29.378 1.00 79.00 85 LEU A CA 1
ATOM 689 C C . LEU A 1 85 ? -34.115 4.569 29.273 1.00 79.00 85 LEU A C 1
ATOM 691 O O . LEU A 1 85 ? -35.015 3.866 29.716 1.00 79.00 85 LEU A O 1
ATOM 695 N N . GLN A 1 86 ? -34.356 5.687 28.577 1.00 83.38 86 GLN A N 1
ATOM 696 C CA . GLN A 1 86 ? -35.705 6.234 28.378 1.00 83.38 86 GLN A CA 1
ATOM 697 C C . GLN A 1 86 ? -36.650 5.237 27.693 1.00 83.38 86 GLN A C 1
ATOM 699 O O . GLN A 1 86 ? -37.823 5.121 28.048 1.00 83.38 86 GLN A O 1
ATOM 704 N N . LYS A 1 87 ? -36.153 4.510 26.684 1.00 80.00 87 LYS A N 1
ATOM 705 C CA . LYS A 1 87 ? -36.941 3.509 25.952 1.00 80.00 87 LYS A CA 1
ATOM 706 C C . LYS A 1 87 ? -37.244 2.276 26.801 1.00 80.00 87 LYS A C 1
ATOM 708 O O . LYS A 1 87 ? -38.318 1.704 26.633 1.00 80.00 87 LYS A O 1
ATOM 713 N N . ARG A 1 88 ? -36.333 1.879 27.696 1.00 75.50 88 ARG A N 1
ATOM 714 C CA . ARG A 1 88 ? -36.550 0.794 28.664 1.00 75.50 88 ARG A CA 1
ATOM 715 C C . ARG A 1 88 ? -37.551 1.193 29.744 1.00 75.50 88 ARG A C 1
ATOM 717 O O . ARG A 1 88 ? -38.462 0.419 29.986 1.00 75.50 88 ARG A O 1
ATOM 724 N N . GLU A 1 89 ? -37.448 2.401 30.292 1.00 78.00 89 GLU A N 1
ATOM 725 C CA . GLU A 1 89 ? -38.433 2.944 31.243 1.00 78.00 89 GLU A CA 1
ATOM 726 C C . GLU A 1 89 ? -39.831 3.008 30.609 1.00 78.00 89 GLU A C 1
ATOM 728 O O . GLU A 1 89 ? -40.792 2.496 31.169 1.00 78.00 89 GLU A O 1
ATOM 733 N N . SER A 1 90 ? -39.937 3.518 29.375 1.00 77.81 90 SER A N 1
ATOM 734 C CA . SER A 1 90 ? -41.216 3.550 28.642 1.00 77.81 90 SER A CA 1
ATOM 735 C C . SER A 1 90 ? -41.793 2.151 28.387 1.00 77.81 90 SER A C 1
ATOM 737 O O . SER A 1 90 ? -43.009 1.978 28.326 1.00 77.81 90 SER A O 1
ATOM 739 N N . LEU A 1 91 ? -40.931 1.152 28.164 1.00 74.00 91 LEU A N 1
ATOM 740 C CA . LEU A 1 91 ? -41.355 -0.233 27.979 1.00 74.00 91 LEU A CA 1
ATOM 741 C C . LEU A 1 91 ? -41.847 -0.835 29.300 1.00 74.00 91 LEU A C 1
ATOM 743 O O . LEU A 1 91 ? -42.872 -1.505 29.295 1.00 74.00 91 LEU A O 1
ATOM 747 N N . GLU A 1 92 ? -41.144 -0.576 30.402 1.00 75.62 92 GLU A N 1
ATOM 748 C CA . GLU A 1 92 ? -41.506 -1.040 31.743 1.00 75.62 92 GLU A CA 1
ATOM 749 C C . GLU A 1 92 ? -42.864 -0.462 32.175 1.00 75.62 92 GLU A C 1
ATOM 751 O O . GLU A 1 92 ? -43.745 -1.220 32.571 1.00 75.62 92 GLU A O 1
ATOM 756 N N . GLU A 1 93 ? -43.105 0.836 31.957 1.00 79.88 93 GLU A N 1
ATOM 757 C CA . GLU A 1 93 ? -44.414 1.472 32.183 1.00 79.88 93 GLU A CA 1
ATOM 758 C C . GLU A 1 93 ? -45.537 0.797 31.366 1.00 79.88 93 GLU A C 1
ATOM 760 O O . GLU A 1 93 ? -46.606 0.478 31.891 1.00 79.88 93 GLU A O 1
ATOM 765 N N . LEU A 1 94 ? -45.289 0.512 30.082 1.00 76.88 94 LEU A N 1
ATOM 766 C CA . LEU A 1 94 ? -46.239 -0.197 29.213 1.00 76.88 94 LEU A CA 1
ATOM 767 C C . LEU A 1 94 ? -46.486 -1.647 29.669 1.00 76.88 94 LEU A C 1
ATOM 769 O O . LEU A 1 94 ? -47.614 -2.140 29.579 1.00 76.88 94 LEU A O 1
ATOM 773 N N . GLU A 1 95 ? -45.452 -2.342 30.143 1.00 73.12 95 GLU A N 1
ATOM 774 C CA . GLU A 1 95 ? -45.538 -3.703 30.682 1.00 73.12 95 GLU A CA 1
ATOM 775 C C . GLU A 1 95 ? -46.293 -3.760 32.016 1.00 73.12 95 GLU A C 1
ATOM 777 O O . GLU A 1 95 ? -47.020 -4.727 32.254 1.00 73.12 95 GLU A O 1
ATOM 782 N N . GLU A 1 96 ? -46.208 -2.718 32.844 1.00 78.44 96 GLU A N 1
ATOM 783 C CA . GLU A 1 96 ? -46.988 -2.577 34.078 1.00 78.44 96 GLU A CA 1
ATOM 784 C C . GLU A 1 96 ? -48.471 -2.248 33.817 1.00 78.44 96 GLU A C 1
ATOM 786 O O . GLU A 1 96 ? -49.356 -2.734 34.531 1.00 78.44 96 GLU A O 1
ATOM 791 N N . GLU A 1 97 ? -48.779 -1.478 32.767 1.00 75.56 97 GLU A N 1
ATOM 792 C CA . GLU A 1 97 ? -50.157 -1.139 32.380 1.00 75.56 97 GLU A CA 1
ATOM 793 C C . GLU A 1 97 ? -50.890 -2.287 31.658 1.00 75.56 97 GLU A C 1
ATOM 795 O O . GLU A 1 97 ? -52.114 -2.434 31.772 1.00 75.56 97 GLU A O 1
ATOM 800 N N . LEU A 1 98 ? -50.162 -3.150 30.943 1.00 71.38 98 LEU A N 1
ATOM 801 C CA . LEU A 1 98 ? -50.713 -4.267 30.161 1.00 71.38 98 LEU A CA 1
ATOM 802 C C . LEU A 1 98 ? -51.632 -5.216 30.975 1.00 71.38 98 LEU A C 1
ATOM 804 O O . LEU A 1 98 ? -52.740 -5.515 30.506 1.00 71.38 98 LEU A O 1
ATOM 808 N N . PRO A 1 99 ? -51.254 -5.676 32.187 1.00 71.69 99 PRO A N 1
ATOM 809 C CA . PRO A 1 99 ? -52.118 -6.477 33.057 1.00 71.69 99 PRO A CA 1
ATOM 810 C C . PRO A 1 99 ? -53.403 -5.758 33.496 1.00 71.69 99 PRO A C 1
ATOM 812 O O . PRO A 1 99 ? -54.445 -6.400 33.649 1.00 71.69 99 PRO A O 1
ATOM 815 N N . LEU A 1 100 ? -53.367 -4.432 33.677 1.00 70.81 100 LEU A N 1
ATOM 816 C CA . LEU A 1 100 ? -54.527 -3.642 34.113 1.00 70.81 100 LEU A CA 1
ATOM 817 C C . LEU A 1 100 ? -55.604 -3.573 33.019 1.00 70.81 100 LEU A C 1
ATOM 819 O O . LEU A 1 100 ? -56.790 -3.747 33.309 1.00 70.81 100 LEU A O 1
ATOM 823 N N . PHE A 1 101 ? -55.204 -3.423 31.755 1.00 65.69 101 PHE A N 1
ATOM 824 C CA . PHE A 1 101 ? -56.122 -3.465 30.607 1.00 65.69 101 PHE A CA 1
ATOM 825 C C . PHE A 1 101 ? -56.708 -4.866 30.357 1.00 65.69 101 PHE A C 1
ATOM 827 O O . PHE A 1 101 ? -57.870 -5.003 29.954 1.00 65.69 101 PHE A O 1
ATOM 834 N N . GLN A 1 102 ? -55.945 -5.923 30.653 1.00 65.31 102 GLN A N 1
ATOM 835 C CA . GLN A 1 102 ? -56.433 -7.310 30.638 1.00 65.31 102 GLN A CA 1
ATOM 836 C C . GLN A 1 102 ? -57.486 -7.590 31.722 1.00 65.31 102 GLN A C 1
ATOM 838 O O . GLN A 1 102 ? -58.363 -8.428 31.527 1.00 65.31 102 GLN A O 1
ATOM 843 N N . LEU A 1 103 ? -57.425 -6.890 32.857 1.00 66.12 103 LEU A N 1
ATOM 844 C CA . LEU A 1 103 ? -58.402 -7.026 33.943 1.00 66.12 103 LEU A CA 1
ATOM 845 C C . LEU A 1 103 ? -59.673 -6.192 33.709 1.00 66.12 103 LEU A C 1
ATOM 847 O O . LEU A 1 103 ? -60.750 -6.588 34.152 1.00 66.12 103 LEU A O 1
ATOM 851 N N . GLN A 1 104 ? -59.579 -5.064 32.995 1.00 63.97 104 GLN A N 1
ATOM 852 C CA . GLN A 1 104 ? -60.724 -4.197 32.664 1.00 63.97 104 GLN A CA 1
ATOM 853 C C . GLN A 1 104 ? -61.615 -4.737 31.529 1.00 63.97 104 GLN A C 1
ATOM 855 O O . GLN A 1 104 ? -62.718 -4.238 31.298 1.00 63.97 104 GLN A O 1
ATOM 860 N N . SER A 1 105 ? -61.178 -5.778 30.823 1.00 57.62 105 SER A N 1
ATOM 861 C CA . SER A 1 105 ? -61.855 -6.337 29.652 1.00 57.62 105 SER A CA 1
ATOM 862 C C . SER A 1 105 ? -62.930 -7.390 30.008 1.00 57.62 105 SER A C 1
ATOM 864 O O . SER A 1 105 ? -62.894 -8.499 29.499 1.00 57.62 105 SER A O 1
ATOM 866 N N . HIS A 1 106 ? -63.932 -7.064 30.848 1.00 54.25 106 HIS A N 1
ATOM 867 C CA . HIS A 1 106 ? -65.241 -7.770 30.935 1.00 54.25 106 HIS A CA 1
ATOM 868 C C . HIS A 1 106 ? -66.264 -7.014 31.835 1.00 54.25 106 HIS A C 1
ATOM 870 O O . HIS A 1 106 ? -65.850 -6.538 32.888 1.00 54.25 106 HIS A O 1
ATOM 876 N N . PRO A 1 107 ? -67.604 -6.977 31.572 1.00 50.84 107 PRO A N 1
ATOM 877 C CA . PRO A 1 107 ? -68.382 -7.295 30.369 1.00 50.84 107 PRO A CA 1
ATOM 878 C C . PRO A 1 107 ? -69.440 -6.199 30.018 1.00 50.84 107 PRO A C 1
ATOM 880 O O . PRO A 1 107 ? -70.566 -6.223 30.512 1.00 50.84 107 PRO A O 1
ATOM 883 N N . GLN A 1 108 ? -69.142 -5.280 29.094 1.00 55.22 108 GLN A N 1
ATOM 884 C CA . GLN A 1 108 ? -70.158 -4.573 28.288 1.00 55.22 108 GLN A CA 1
ATOM 885 C C . GLN A 1 108 ? -69.666 -4.492 26.836 1.00 55.22 108 GLN A C 1
ATOM 887 O O . GLN A 1 108 ? -68.558 -4.032 26.570 1.00 55.22 108 GLN A O 1
ATOM 892 N N . ALA A 1 109 ? -70.470 -4.986 25.889 1.00 55.72 109 ALA A N 1
ATOM 893 C CA . ALA A 1 109 ? -70.027 -5.346 24.535 1.00 55.72 109 ALA A CA 1
ATOM 894 C C . ALA A 1 109 ? -69.446 -4.189 23.690 1.00 55.72 109 ALA A C 1
ATOM 896 O O . ALA A 1 109 ? -68.619 -4.446 22.819 1.00 55.72 109 ALA A O 1
ATOM 897 N N . GLN A 1 110 ? -69.835 -2.934 23.949 1.00 54.94 110 GLN A N 1
ATOM 898 C CA . GLN A 1 110 ? -69.291 -1.760 23.247 1.00 54.94 110 GLN A CA 1
ATOM 899 C C . GLN A 1 110 ? -67.954 -1.276 23.830 1.00 54.94 110 GLN A C 1
ATOM 901 O O . GLN A 1 110 ? -67.045 -0.968 23.066 1.00 54.94 110 GLN A O 1
ATOM 906 N N . GLN A 1 111 ? -67.787 -1.283 25.158 1.00 55.41 111 GLN A N 1
ATOM 907 C CA . GLN A 1 111 ? -66.505 -0.951 25.798 1.00 55.41 111 GLN A CA 1
ATOM 908 C C . GLN A 1 111 ? -65.456 -2.048 25.574 1.00 55.41 111 GLN A C 1
ATOM 910 O O . GLN A 1 111 ? -64.287 -1.746 25.367 1.00 55.41 111 GLN A O 1
ATOM 915 N N . ALA A 1 112 ? -65.870 -3.317 25.514 1.00 55.19 112 ALA A N 1
ATOM 916 C CA . ALA A 1 112 ? -64.961 -4.441 25.297 1.00 55.19 112 ALA A CA 1
ATOM 917 C C . ALA A 1 112 ? -64.229 -4.390 23.941 1.00 55.19 112 ALA A C 1
ATOM 919 O O . ALA A 1 112 ? -63.067 -4.775 23.874 1.00 55.19 112 ALA A O 1
ATOM 920 N N . GLN A 1 113 ? -64.872 -3.906 22.867 1.00 60.34 113 GLN A N 1
ATOM 921 C CA . GLN A 1 113 ? -64.227 -3.754 21.551 1.00 60.34 113 GLN A CA 1
ATOM 922 C C . GLN A 1 113 ? -63.205 -2.613 21.518 1.00 60.34 113 GLN A C 1
ATOM 924 O O . GLN A 1 113 ? -62.174 -2.743 20.862 1.00 60.34 113 GLN A O 1
ATOM 929 N N . GLN A 1 114 ? -63.481 -1.521 22.231 1.00 62.38 114 GLN A N 1
ATOM 930 C CA . GLN A 1 114 ? -62.597 -0.360 22.320 1.00 62.38 114 GLN A CA 1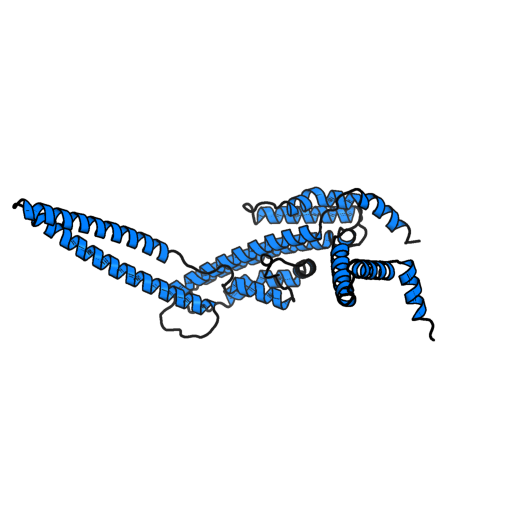
ATOM 931 C C . GLN A 1 114 ? -61.345 -0.691 23.149 1.00 62.38 114 GLN A C 1
ATOM 933 O O . GLN A 1 114 ? -60.228 -0.531 22.664 1.00 62.38 114 GLN A O 1
ATOM 938 N N . ILE A 1 115 ? -61.543 -1.314 24.316 1.00 61.50 115 ILE A N 1
ATOM 939 C CA . ILE A 1 115 ? -60.474 -1.786 25.211 1.00 61.50 115 ILE A CA 1
ATOM 940 C C . ILE A 1 115 ? -59.602 -2.851 24.523 1.00 61.50 115 ILE A C 1
ATOM 942 O O . ILE A 1 115 ? -58.382 -2.830 24.652 1.00 61.50 115 ILE A O 1
ATOM 946 N N . HIS A 1 116 ? -60.189 -3.761 23.731 1.00 64.94 116 HIS A N 1
ATOM 947 C CA . HIS A 1 116 ? -59.409 -4.731 22.948 1.00 64.94 116 HIS A CA 1
ATOM 948 C C . HIS A 1 116 ? -58.552 -4.084 21.852 1.00 64.94 116 HIS A C 1
ATOM 950 O O . HIS A 1 116 ? -57.485 -4.614 21.532 1.00 64.94 116 HIS A O 1
ATOM 956 N N . GLY A 1 117 ? -59.023 -2.988 21.249 1.00 67.75 117 GLY A N 1
ATOM 957 C CA . GLY A 1 117 ? -58.269 -2.216 20.261 1.00 67.75 117 GLY A CA 1
ATOM 958 C C . GLY A 1 117 ? -57.060 -1.530 20.890 1.00 67.75 117 GLY A C 1
ATOM 959 O O . GLY A 1 117 ? -55.944 -1.712 20.410 1.00 67.75 117 GLY A O 1
ATOM 960 N N . GLU A 1 118 ? -57.278 -0.841 22.010 1.00 70.44 118 GLU A N 1
ATOM 961 C CA . GLU A 1 118 ? -56.238 -0.150 22.784 1.00 70.44 118 GLU A CA 1
ATOM 962 C C . GLU A 1 118 ? -55.196 -1.131 23.345 1.00 70.44 118 GLU A C 1
ATOM 964 O O . GLU A 1 118 ? -53.994 -0.918 23.194 1.00 70.44 118 GLU A O 1
ATOM 969 N N . TYR A 1 119 ? -55.635 -2.274 23.881 1.00 71.00 119 TYR A N 1
ATOM 970 C CA . TYR A 1 119 ? -54.747 -3.341 24.350 1.00 71.00 119 TYR A CA 1
ATOM 971 C C . TYR A 1 119 ? -53.853 -3.897 23.229 1.00 71.00 119 TYR A C 1
ATOM 973 O O . TYR A 1 119 ? -52.653 -4.113 23.408 1.00 71.00 119 TYR A O 1
ATOM 981 N N . ARG A 1 120 ? -54.420 -4.107 22.035 1.00 75.75 120 ARG A N 1
ATOM 982 C CA . ARG A 1 120 ? -53.664 -4.598 20.876 1.00 75.75 120 ARG A CA 1
ATOM 983 C C . ARG A 1 120 ? -52.680 -3.550 20.356 1.00 75.75 120 ARG A C 1
ATOM 985 O O . ARG A 1 120 ? -51.585 -3.910 19.929 1.00 75.75 120 ARG A O 1
ATOM 992 N N . GLU A 1 121 ? -53.052 -2.274 20.414 1.00 79.25 121 GLU A N 1
ATOM 993 C CA . GLU A 1 121 ? -52.173 -1.158 20.072 1.00 79.25 121 GLU A CA 1
ATOM 994 C C . GLU A 1 121 ? -50.993 -1.050 21.049 1.00 79.25 121 GLU A C 1
ATOM 996 O O . GLU A 1 121 ? -49.859 -0.868 20.606 1.00 79.25 121 GLU A O 1
ATOM 1001 N N . MET A 1 122 ? -51.220 -1.253 22.351 1.00 72.81 122 MET A N 1
ATOM 1002 C CA . MET A 1 122 ? -50.149 -1.288 23.353 1.00 72.81 122 MET A CA 1
ATOM 1003 C C . MET A 1 122 ? -49.185 -2.459 23.158 1.00 72.81 122 MET A C 1
ATOM 1005 O O . MET A 1 122 ? -47.978 -2.244 23.186 1.00 72.81 122 MET A O 1
ATOM 1009 N N . ILE A 1 123 ? -49.678 -3.670 22.864 1.00 77.75 123 ILE A N 1
ATOM 1010 C CA . ILE A 1 123 ? -48.801 -4.806 22.518 1.00 77.75 123 ILE A CA 1
ATOM 1011 C C . ILE A 1 123 ? -47.945 -4.480 21.288 1.00 77.75 123 ILE A C 1
ATOM 1013 O O . ILE A 1 123 ? -46.753 -4.788 21.255 1.00 77.75 123 ILE A O 1
ATOM 1017 N N . CYS A 1 124 ? -48.532 -3.851 20.265 1.00 82.12 124 CYS A N 1
ATOM 1018 C CA . CYS A 1 124 ? -47.780 -3.432 19.086 1.00 82.12 124 CYS A CA 1
ATOM 1019 C C . CYS A 1 124 ? -46.714 -2.378 19.422 1.00 82.12 124 CYS A C 1
ATOM 1021 O O . CYS A 1 124 ? -45.598 -2.490 18.917 1.00 82.12 124 CYS A O 1
ATOM 1023 N N . LYS A 1 125 ? -47.020 -1.399 20.284 1.00 82.81 125 LYS A N 1
ATOM 1024 C CA . LYS A 1 125 ? -46.055 -0.386 20.745 1.00 82.81 125 LYS A CA 1
ATOM 1025 C C . LYS A 1 125 ? -44.922 -1.003 21.569 1.00 82.81 125 LYS A C 1
ATOM 1027 O O . LYS A 1 125 ? -43.765 -0.692 21.308 1.00 82.81 125 LYS A O 1
ATOM 1032 N N . ALA A 1 126 ? -45.226 -1.926 22.481 1.00 75.69 126 ALA A N 1
ATOM 1033 C CA . ALA A 1 126 ? -44.219 -2.659 23.250 1.00 75.69 126 ALA A CA 1
ATOM 1034 C C . ALA A 1 126 ? -43.297 -3.492 22.335 1.00 75.69 126 ALA A C 1
ATOM 1036 O O . ALA A 1 126 ? -42.075 -3.437 22.456 1.00 75.69 126 ALA A O 1
ATOM 1037 N N . GLY A 1 127 ? -43.860 -4.188 21.339 1.00 78.50 127 GLY A N 1
ATOM 1038 C CA . GLY A 1 127 ? -43.076 -4.929 20.344 1.00 78.50 127 GLY A CA 1
ATOM 1039 C C . GLY A 1 127 ? -42.183 -4.040 19.464 1.00 78.50 127 GLY A C 1
ATOM 1040 O O . GLY A 1 127 ? -41.059 -4.425 19.132 1.00 78.50 127 GLY A O 1
ATOM 1041 N N . GLN A 1 128 ? -42.653 -2.840 19.107 1.00 84.62 128 GLN A N 1
ATOM 1042 C CA . GLN A 1 128 ? -41.849 -1.839 18.397 1.00 84.62 128 GLN A CA 1
ATOM 1043 C C . GLN A 1 128 ? -40.694 -1.337 19.268 1.00 84.62 128 GLN A C 1
ATOM 1045 O O . GLN A 1 128 ? -39.552 -1.377 18.823 1.00 84.62 128 GLN A O 1
ATOM 1050 N N . LEU A 1 129 ? -40.963 -0.981 20.528 1.00 79.06 129 LEU A N 1
ATOM 1051 C CA . LEU A 1 129 ? -39.933 -0.560 21.483 1.00 79.06 129 LEU A CA 1
ATOM 1052 C C . LEU A 1 129 ? -38.857 -1.634 21.693 1.00 79.06 129 LEU A C 1
ATOM 1054 O O . LEU A 1 129 ? -37.676 -1.307 21.724 1.00 79.06 129 LEU A O 1
ATOM 1058 N N . HIS A 1 130 ? -39.226 -2.915 21.760 1.00 76.50 130 HIS A N 1
ATOM 1059 C CA . HIS A 1 130 ? -38.259 -4.018 21.833 1.00 76.50 130 HIS A CA 1
ATOM 1060 C C . HIS A 1 130 ? -37.346 -4.106 20.599 1.00 76.50 130 HIS A C 1
ATOM 1062 O O . HIS A 1 130 ? -36.143 -4.359 20.718 1.00 76.50 130 HIS A O 1
ATOM 1068 N N . THR A 1 131 ? -37.908 -3.881 19.411 1.00 83.06 131 THR A N 1
ATOM 1069 C CA . THR A 1 131 ? -37.148 -3.886 18.153 1.00 83.06 131 THR A CA 1
ATOM 1070 C C . THR A 1 131 ? -36.198 -2.689 18.097 1.00 83.06 131 THR A C 1
ATOM 1072 O O . THR A 1 131 ? -35.014 -2.865 17.810 1.00 83.06 131 THR A O 1
ATOM 1075 N N . ASP A 1 132 ? -36.687 -1.504 18.469 1.00 80.69 132 ASP A N 1
ATOM 1076 C CA . ASP A 1 132 ? -35.903 -0.269 18.534 1.00 80.69 132 ASP A CA 1
ATOM 1077 C C . ASP A 1 132 ? -34.752 -0.381 19.547 1.00 80.69 132 ASP A C 1
ATOM 1079 O O . ASP A 1 132 ? -33.631 0.025 19.249 1.00 80.69 132 ASP A O 1
ATOM 1083 N N . ILE A 1 133 ? -34.994 -0.974 20.725 1.00 76.31 133 ILE A N 1
ATOM 1084 C CA . ILE A 1 133 ? -33.955 -1.237 21.736 1.00 76.31 133 ILE A CA 1
ATOM 1085 C C . ILE A 1 133 ? -32.878 -2.158 21.157 1.00 76.31 133 ILE A C 1
ATOM 1087 O O . ILE A 1 133 ? -31.694 -1.851 21.263 1.00 76.31 133 ILE A O 1
ATOM 1091 N N . THR A 1 134 ? -33.273 -3.243 20.487 1.00 79.81 134 THR A N 1
ATOM 1092 C CA . THR A 1 134 ? -32.324 -4.191 19.876 1.00 79.81 134 THR A CA 1
ATOM 1093 C C . THR A 1 134 ? -31.477 -3.519 18.784 1.00 79.81 134 THR A C 1
ATOM 1095 O O . THR A 1 134 ? -30.270 -3.753 18.679 1.00 79.81 134 THR A O 1
ATOM 1098 N N . GLU A 1 135 ? -32.083 -2.653 17.967 1.00 82.19 135 GLU A N 1
ATOM 1099 C CA . GLU A 1 135 ? -31.376 -1.901 16.926 1.00 82.19 135 GLU A CA 1
ATOM 1100 C C . GLU A 1 135 ? -30.418 -0.857 17.524 1.00 82.19 135 GLU A C 1
ATOM 1102 O O . GLU A 1 135 ? -29.273 -0.730 17.078 1.00 82.19 135 GLU A O 1
ATOM 1107 N N . LEU A 1 136 ? -30.847 -0.144 18.568 1.00 73.88 136 LEU A N 1
ATOM 1108 C CA . LEU A 1 136 ? -30.018 0.820 19.293 1.00 73.88 136 LEU A CA 1
ATOM 1109 C C . LEU A 1 136 ? -28.836 0.144 19.997 1.00 73.88 136 LEU A C 1
ATOM 1111 O O . LEU A 1 136 ? -27.721 0.657 19.917 1.00 73.88 136 LEU A O 1
ATOM 1115 N N . GLU A 1 137 ? -29.029 -1.032 20.597 1.00 74.50 137 GLU A N 1
ATOM 1116 C CA . GLU A 1 137 ? -27.947 -1.842 21.176 1.00 74.50 137 GLU A CA 1
ATOM 1117 C C . GLU A 1 137 ? -26.927 -2.267 20.108 1.00 74.50 137 GLU A C 1
ATOM 1119 O O . GLU A 1 137 ? -25.716 -2.137 20.310 1.00 74.50 137 GLU A O 1
ATOM 1124 N N . SER A 1 138 ? -27.391 -2.687 18.925 1.00 73.88 138 SER A N 1
ATOM 1125 C CA . SER A 1 138 ? -26.503 -2.994 17.797 1.00 73.88 138 SER A CA 1
ATOM 1126 C C . SER A 1 138 ? -25.718 -1.768 17.316 1.00 73.88 138 SER A C 1
ATOM 1128 O O . SER A 1 138 ? -24.558 -1.900 16.918 1.00 73.88 138 SER A O 1
ATOM 1130 N N . ARG A 1 139 ? -26.331 -0.579 17.319 1.00 70.31 139 ARG A N 1
ATOM 1131 C CA . ARG A 1 139 ? -25.692 0.684 16.904 1.00 70.31 139 ARG A CA 1
ATOM 1132 C C . ARG A 1 139 ? -24.734 1.244 17.953 1.00 70.31 139 ARG A C 1
ATOM 1134 O O . ARG A 1 139 ? -23.774 1.918 17.579 1.00 70.31 139 ARG A O 1
ATOM 1141 N N . ALA A 1 140 ? -24.980 0.970 19.231 1.00 62.00 140 ALA A N 1
ATOM 1142 C CA . ALA A 1 140 ? -24.084 1.304 20.333 1.00 62.00 140 ALA A CA 1
ATOM 1143 C C . ALA A 1 140 ? -22.839 0.400 20.346 1.00 62.00 140 ALA A C 1
ATOM 1145 O O . ALA A 1 140 ? -21.746 0.859 20.660 1.00 62.00 140 ALA A O 1
ATOM 1146 N N . ALA A 1 141 ? -22.976 -0.866 19.936 1.00 64.12 141 ALA A N 1
ATOM 1147 C CA . ALA A 1 141 ? -21.852 -1.800 19.832 1.00 64.12 141 ALA A CA 1
ATOM 1148 C C . ALA A 1 141 ? -20.907 -1.517 18.644 1.00 64.12 141 ALA A C 1
ATOM 1150 O O . ALA A 1 141 ? -19.744 -1.937 18.649 1.00 64.12 141 ALA A O 1
ATOM 1151 N N . ALA A 1 142 ? -21.393 -0.833 17.604 1.00 66.12 142 ALA A N 1
ATOM 1152 C CA . ALA A 1 142 ? -20.588 -0.445 16.453 1.00 66.12 142 ALA A CA 1
ATOM 1153 C C . ALA A 1 142 ? -19.793 0.827 16.771 1.00 66.12 142 ALA A C 1
ATOM 1155 O O . ALA A 1 142 ? -20.380 1.882 16.978 1.00 66.12 142 ALA A O 1
ATOM 1156 N N . VAL A 1 143 ? -18.464 0.718 16.788 1.00 63.66 143 VAL A N 1
ATOM 1157 C CA . VAL A 1 143 ? -17.550 1.859 16.925 1.00 63.66 143 VAL A CA 1
ATOM 1158 C C . VAL A 1 143 ? -17.242 2.417 15.544 1.00 63.66 143 VAL A C 1
ATOM 1160 O O . VAL A 1 143 ? -16.738 1.678 14.693 1.00 63.66 143 VAL A O 1
ATOM 1163 N N . ASP A 1 144 ? -17.532 3.698 15.335 1.00 64.88 144 ASP A N 1
ATOM 1164 C CA . ASP A 1 144 ? -17.467 4.331 14.017 1.00 64.88 144 ASP A CA 1
ATOM 1165 C C . ASP A 1 144 ? -16.215 5.214 13.887 1.00 64.88 144 ASP A C 1
ATOM 1167 O O . ASP A 1 144 ? -16.265 6.438 13.982 1.00 64.88 144 ASP A O 1
ATOM 1171 N N . LEU A 1 145 ? -15.049 4.582 13.698 1.00 68.00 145 LEU A N 1
ATOM 1172 C CA . LEU A 1 145 ? -13.823 5.300 13.337 1.00 68.00 145 LEU A CA 1
ATOM 1173 C C . LEU A 1 145 ? -13.648 5.263 11.809 1.00 68.00 145 LEU A C 1
ATOM 1175 O O . LEU A 1 145 ? -13.438 4.179 11.254 1.00 68.00 145 LEU A O 1
ATOM 1179 N N . PRO A 1 146 ? -13.667 6.415 11.111 1.00 70.62 146 PRO A N 1
ATOM 1180 C CA . PRO A 1 146 ? -13.475 6.438 9.668 1.00 70.62 146 PRO A CA 1
ATOM 1181 C C . PRO A 1 146 ? -12.126 5.838 9.240 1.00 70.62 146 PRO A C 1
ATOM 1183 O O . PRO A 1 146 ? -11.102 5.968 9.912 1.00 70.62 146 PRO A O 1
ATOM 1186 N N . PHE A 1 147 ? -12.098 5.179 8.079 1.00 70.06 147 PHE A N 1
ATOM 1187 C CA . PHE A 1 147 ? -10.878 4.534 7.594 1.00 70.06 147 PHE A CA 1
ATOM 1188 C C . PHE A 1 147 ? -9.745 5.548 7.374 1.00 70.06 147 PHE A C 1
ATOM 1190 O O . PHE A 1 147 ? -9.880 6.498 6.599 1.00 70.06 147 PHE A O 1
ATOM 1197 N N . GLY A 1 148 ? -8.596 5.294 8.002 1.00 66.31 148 GLY A N 1
ATOM 1198 C CA . GLY A 1 148 ? -7.376 6.078 7.809 1.00 66.31 148 GLY A CA 1
ATOM 1199 C C . GLY A 1 148 ? -7.310 7.410 8.566 1.00 66.31 148 GLY A C 1
ATOM 1200 O O . GLY A 1 148 ? -6.456 8.225 8.234 1.00 66.31 148 GLY A O 1
ATOM 1201 N N . THR A 1 149 ? -8.182 7.650 9.551 1.00 69.00 149 THR A N 1
ATOM 1202 C CA . THR A 1 149 ? -8.157 8.875 10.380 1.00 69.00 149 THR A CA 1
ATOM 1203 C C . THR A 1 149 ? -7.389 8.730 11.693 1.00 69.00 149 THR A C 1
ATOM 1205 O O . THR A 1 149 ? -7.140 9.728 12.365 1.00 69.00 149 THR A O 1
ATOM 1208 N N . GLY A 1 150 ? -6.998 7.511 12.067 1.00 74.50 150 GLY A N 1
ATOM 1209 C CA . GLY A 1 150 ? -6.279 7.258 13.312 1.00 74.50 150 GLY A CA 1
ATOM 1210 C C . GLY A 1 150 ? -4.815 7.721 13.299 1.00 74.50 150 GLY A C 1
ATOM 1211 O O . GLY A 1 150 ? -4.253 7.987 12.230 1.00 74.50 150 GLY A O 1
ATOM 1212 N N . PRO A 1 151 ? -4.178 7.844 14.478 1.00 80.69 151 PRO A N 1
ATOM 1213 C CA . PRO A 1 151 ? -2.828 8.385 14.614 1.00 80.69 151 PRO A CA 1
ATOM 1214 C C . PRO A 1 151 ? -1.768 7.528 13.911 1.00 80.69 151 PRO A C 1
ATOM 1216 O O . PRO A 1 151 ? -0.823 8.075 13.336 1.00 80.69 151 PRO A O 1
ATOM 1219 N N . VAL A 1 152 ? -1.923 6.198 13.886 1.00 83.06 152 VAL A N 1
ATOM 1220 C CA . VAL A 1 152 ? -0.995 5.308 13.179 1.00 83.06 152 VAL A CA 1
ATOM 1221 C C . VAL A 1 152 ? -1.154 5.476 11.668 1.00 83.06 152 VAL A C 1
ATOM 1223 O O . VAL A 1 152 ? -0.156 5.660 10.965 1.00 83.06 152 VAL A O 1
ATOM 1226 N N . ALA A 1 153 ? -2.388 5.469 11.154 1.00 81.44 153 ALA A N 1
ATOM 1227 C CA . ALA A 1 153 ? -2.653 5.665 9.730 1.00 81.44 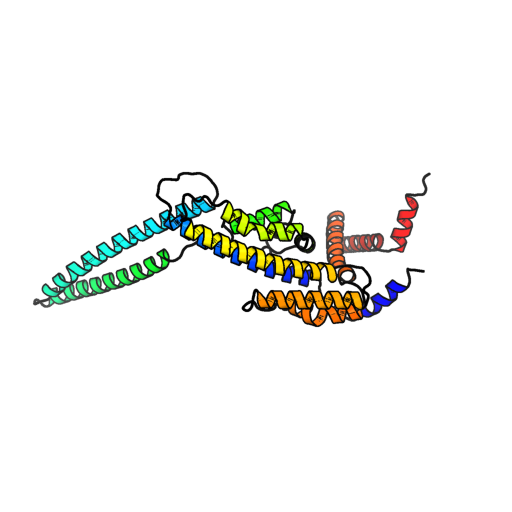153 ALA A CA 1
ATOM 1228 C C . ALA A 1 153 ? -2.208 7.055 9.230 1.00 81.44 153 ALA A C 1
ATOM 1230 O O . ALA A 1 153 ? -1.535 7.149 8.201 1.00 81.44 153 ALA A O 1
ATOM 1231 N N . CYS A 1 154 ? -2.488 8.122 9.983 1.00 81.94 154 CYS A N 1
ATOM 1232 C CA . CYS A 1 154 ? -2.006 9.476 9.691 1.00 81.94 154 CYS A CA 1
ATOM 1233 C C . CYS A 1 154 ? -0.471 9.562 9.733 1.00 81.94 154 CYS A C 1
ATOM 1235 O O . CYS A 1 154 ? 0.145 10.253 8.916 1.00 81.94 154 CYS A O 1
ATOM 1237 N N . GLY A 1 155 ? 0.171 8.817 10.639 1.00 82.31 155 GLY A N 1
ATOM 1238 C CA . GLY A 1 155 ? 1.627 8.706 10.710 1.00 82.31 155 GLY A CA 1
ATOM 1239 C C . GLY A 1 155 ? 2.256 8.187 9.411 1.00 82.31 155 GLY A C 1
ATOM 1240 O O . GLY A 1 155 ? 3.320 8.667 9.012 1.00 82.31 155 GLY A O 1
ATOM 1241 N N . LEU A 1 156 ? 1.583 7.274 8.697 1.00 85.88 156 LEU A N 1
ATOM 1242 C CA . LEU A 1 156 ? 2.053 6.787 7.395 1.00 85.88 156 LEU A CA 1
ATOM 1243 C C . LEU A 1 156 ? 2.088 7.911 6.352 1.00 85.88 156 LEU A C 1
ATOM 1245 O O . LEU A 1 156 ? 3.060 8.019 5.601 1.00 85.88 156 LEU A O 1
ATOM 1249 N N . ASP A 1 157 ? 1.062 8.763 6.309 1.00 83.94 157 ASP A N 1
ATOM 1250 C CA . ASP A 1 157 ? 1.016 9.903 5.388 1.00 83.94 157 ASP A CA 1
ATOM 1251 C C . ASP A 1 157 ? 2.087 10.948 5.718 1.00 83.94 157 ASP A C 1
ATOM 1253 O O . ASP A 1 157 ? 2.738 11.462 4.806 1.00 83.94 157 ASP A O 1
ATOM 1257 N N . THR A 1 158 ? 2.351 11.199 7.002 1.00 85.31 158 THR A N 1
ATOM 1258 C CA . THR A 1 158 ? 3.441 12.084 7.445 1.00 85.31 158 THR A CA 1
ATOM 1259 C C . THR A 1 158 ? 4.803 11.590 6.953 1.00 85.31 158 THR A C 1
ATOM 1261 O O . THR A 1 158 ? 5.612 12.373 6.444 1.00 85.31 158 THR A O 1
ATOM 1264 N N . VAL A 1 159 ? 5.062 10.279 7.027 1.00 87.25 159 VAL A N 1
ATOM 1265 C CA . VAL A 1 159 ? 6.300 9.691 6.492 1.00 87.25 159 VAL A CA 1
ATOM 1266 C C . VAL A 1 159 ? 6.369 9.824 4.969 1.00 87.25 159 VAL A C 1
ATOM 1268 O O . VAL A 1 159 ? 7.419 10.191 4.435 1.00 87.25 159 VAL A O 1
ATOM 1271 N N . LEU A 1 160 ? 5.271 9.581 4.249 1.00 86.38 160 LEU A N 1
ATOM 1272 C CA . LEU A 1 160 ? 5.244 9.764 2.794 1.00 86.38 160 LEU A CA 1
ATOM 1273 C C . LEU A 1 160 ? 5.525 11.222 2.394 1.00 86.38 160 LEU A C 1
ATOM 1275 O O . LEU A 1 160 ? 6.340 11.467 1.499 1.00 86.38 160 LEU A O 1
ATOM 1279 N N . GLN A 1 161 ? 4.927 12.191 3.089 1.00 86.19 161 GLN A N 1
ATOM 1280 C CA . GLN A 1 161 ? 5.168 13.618 2.863 1.00 86.19 161 GLN A CA 1
ATOM 1281 C C . GLN A 1 161 ? 6.628 14.002 3.134 1.00 86.19 161 GLN A C 1
ATOM 1283 O O . GLN A 1 161 ? 7.243 14.668 2.300 1.00 86.19 161 GLN A O 1
ATOM 1288 N N . LYS A 1 162 ? 7.223 13.509 4.230 1.00 88.69 162 LYS A N 1
ATOM 1289 C CA . LYS A 1 162 ? 8.648 13.709 4.561 1.00 88.69 162 LYS A CA 1
ATOM 1290 C C . LYS A 1 162 ? 9.577 13.258 3.429 1.00 88.69 162 LYS A C 1
ATOM 1292 O O . LYS A 1 162 ? 10.594 13.898 3.164 1.00 88.69 162 LYS A O 1
ATOM 1297 N N . HIS A 1 163 ? 9.221 12.182 2.729 1.00 86.12 163 HIS A N 1
ATOM 1298 C CA . HIS A 1 163 ? 9.982 11.658 1.587 1.00 86.12 163 HIS A CA 1
ATOM 1299 C C . HIS A 1 163 ? 9.558 12.247 0.230 1.00 86.12 163 HIS A C 1
ATOM 1301 O O . HIS A 1 163 ? 10.015 11.792 -0.825 1.00 86.12 163 HIS A O 1
ATOM 1307 N N . ASN A 1 164 ? 8.740 13.306 0.232 1.00 83.50 164 ASN A N 1
ATOM 1308 C CA . ASN A 1 164 ? 8.195 13.957 -0.962 1.00 83.50 164 ASN A CA 1
ATOM 1309 C C . ASN A 1 164 ? 7.484 12.959 -1.889 1.00 83.50 164 ASN A C 1
ATOM 1311 O O . ASN A 1 164 ? 7.743 12.910 -3.101 1.00 83.50 164 ASN A O 1
ATOM 1315 N N . VAL A 1 165 ? 6.639 12.117 -1.294 1.00 81.38 165 VAL A N 1
ATOM 1316 C CA . VAL A 1 165 ? 5.765 11.172 -1.982 1.00 81.38 165 VAL A CA 1
ATOM 1317 C C . VAL A 1 165 ? 4.324 11.617 -1.782 1.00 81.38 165 VAL A C 1
ATOM 1319 O O . VAL A 1 165 ? 3.759 11.487 -0.702 1.00 81.38 165 VAL A O 1
ATOM 1322 N N . CYS A 1 166 ? 3.712 12.119 -2.852 1.00 70.88 166 CYS A N 1
ATOM 1323 C CA . CYS A 1 166 ? 2.301 12.493 -2.844 1.00 70.88 166 CYS A CA 1
ATOM 1324 C C . CYS A 1 166 ? 1.452 11.375 -3.460 1.00 70.88 166 CYS A C 1
ATOM 1326 O O . CYS A 1 166 ? 1.715 10.938 -4.589 1.00 70.88 166 CYS A O 1
ATOM 1328 N N . ARG A 1 167 ? 0.418 10.933 -2.735 1.00 69.75 167 ARG A N 1
ATOM 1329 C CA . ARG A 1 167 ? -0.633 10.050 -3.260 1.00 69.75 167 ARG A CA 1
ATOM 1330 C C . ARG A 1 167 ? -1.582 10.888 -4.125 1.00 69.75 167 ARG A C 1
ATOM 1332 O O . ARG A 1 167 ? -1.987 11.977 -3.724 1.00 69.75 167 ARG A O 1
ATOM 1339 N N . GLN A 1 168 ? -1.927 10.428 -5.328 1.00 61.78 168 GLN A N 1
ATOM 1340 C CA . GLN A 1 168 ? -2.850 11.167 -6.196 1.00 61.78 168 GLN A CA 1
ATOM 1341 C C . GLN A 1 168 ? -4.286 11.053 -5.661 1.00 61.78 168 GLN A C 1
ATOM 1343 O O . GLN A 1 168 ? -4.889 9.981 -5.715 1.00 61.78 168 GLN A O 1
ATOM 1348 N N . ALA A 1 169 ? -4.837 12.164 -5.160 1.00 40.28 169 ALA A N 1
ATOM 1349 C CA . ALA A 1 169 ? -6.145 12.211 -4.498 1.00 40.28 169 ALA A CA 1
ATOM 1350 C C . ALA A 1 169 ? -7.318 11.755 -5.391 1.00 40.28 169 ALA A C 1
ATOM 1352 O O . ALA A 1 169 ? -8.214 11.061 -4.924 1.00 40.28 169 ALA A O 1
ATOM 1353 N N . TYR A 1 170 ? -7.288 12.076 -6.688 1.00 33.78 170 TYR A N 1
ATOM 1354 C CA . TYR A 1 170 ? -8.426 11.880 -7.601 1.00 33.78 170 TYR A CA 1
ATOM 1355 C C . TYR A 1 170 ? -8.515 10.484 -8.247 1.00 33.78 170 TYR A C 1
ATOM 1357 O O . TYR A 1 170 ? -9.496 10.177 -8.917 1.00 33.78 170 TYR A O 1
ATOM 1365 N N . HIS A 1 171 ? -7.527 9.610 -8.024 1.00 38.34 171 HIS A N 1
ATOM 1366 C CA . HIS A 1 171 ? -7.483 8.258 -8.600 1.00 38.34 171 HIS A CA 1
ATOM 1367 C C . HIS A 1 171 ? -7.210 7.198 -7.526 1.00 38.34 171 HIS A C 1
ATOM 1369 O O . HIS A 1 171 ? -6.240 6.444 -7.609 1.00 38.34 171 HIS A O 1
ATOM 1375 N N . GLY A 1 172 ? -8.032 7.168 -6.473 1.00 49.25 172 GLY A N 1
ATOM 1376 C CA . GLY A 1 172 ? -7.967 6.129 -5.437 1.00 49.25 172 GLY A CA 1
ATOM 1377 C C . GLY A 1 172 ? -6.649 6.108 -4.654 1.00 49.25 172 GLY A C 1
ATOM 1378 O O . GLY A 1 172 ? -6.128 5.028 -4.375 1.00 49.25 172 GLY A O 1
ATOM 1379 N N . LYS A 1 173 ? -6.082 7.291 -4.360 1.00 58.91 173 LYS A N 1
ATOM 1380 C CA . LYS A 1 173 ? -4.787 7.460 -3.672 1.00 58.91 173 LYS A CA 1
ATOM 1381 C C . LYS A 1 173 ? -3.624 6.731 -4.373 1.00 58.91 173 LYS A C 1
ATOM 1383 O O . LYS A 1 173 ? -2.721 6.208 -3.724 1.00 58.91 173 LYS A O 1
ATOM 1388 N N . SER A 1 174 ? -3.637 6.670 -5.706 1.00 59.88 174 SER A N 1
ATOM 1389 C CA . SER A 1 174 ? -2.618 5.946 -6.477 1.00 59.88 174 SER A CA 1
ATOM 1390 C C . SER A 1 174 ? -1.225 6.582 -6.372 1.00 59.88 174 SER A C 1
ATOM 1392 O O . SER A 1 174 ? -1.075 7.804 -6.293 1.00 59.88 174 SER A O 1
ATOM 1394 N N . PHE A 1 175 ? -0.194 5.735 -6.394 1.00 70.62 175 PHE A N 1
ATOM 1395 C CA . PHE A 1 175 ? 1.204 6.156 -6.484 1.00 70.62 175 PHE A CA 1
ATOM 1396 C C . PHE A 1 175 ? 1.585 6.488 -7.933 1.00 70.62 175 PHE A C 1
ATOM 1398 O O . PHE A 1 175 ? 0.966 6.007 -8.879 1.00 70.62 175 PHE A O 1
ATOM 1405 N N . VAL A 1 176 ? 2.638 7.288 -8.102 1.00 72.06 176 VAL A N 1
ATOM 1406 C CA . VAL A 1 176 ? 3.279 7.561 -9.399 1.00 72.06 176 VAL A CA 1
ATOM 1407 C C . VAL A 1 176 ? 4.569 6.742 -9.484 1.00 72.06 176 VAL A C 1
ATOM 1409 O O . VAL A 1 176 ? 5.193 6.478 -8.457 1.00 72.06 176 VAL A O 1
ATOM 1412 N N . GLY A 1 177 ? 5.005 6.347 -10.686 1.00 68.88 177 GLY A N 1
ATOM 1413 C CA . GLY A 1 177 ? 6.199 5.508 -10.886 1.00 68.88 177 GLY A CA 1
ATOM 1414 C C . GLY A 1 177 ? 7.434 5.952 -10.100 1.00 68.88 177 GLY A C 1
ATOM 1415 O O . GLY A 1 177 ? 8.044 5.160 -9.385 1.00 68.88 177 GLY A O 1
ATOM 1416 N N . ASN A 1 178 ? 7.742 7.249 -10.160 1.00 77.38 178 ASN A N 1
ATOM 1417 C CA . ASN A 1 178 ? 8.878 7.837 -9.447 1.00 77.38 178 ASN A CA 1
ATOM 1418 C C . ASN A 1 178 ? 8.729 7.770 -7.920 1.00 77.38 178 ASN A C 1
ATOM 1420 O O . ASN A 1 178 ? 9.727 7.705 -7.208 1.00 77.38 178 ASN A O 1
ATOM 1424 N N . HIS A 1 179 ? 7.499 7.779 -7.405 1.00 83.06 179 HIS A N 1
ATOM 1425 C CA . HIS A 1 179 ? 7.242 7.638 -5.975 1.00 83.06 179 HIS A CA 1
ATOM 1426 C C . HIS A 1 179 ? 7.479 6.206 -5.509 1.00 83.06 179 HIS A C 1
ATOM 1428 O O . HIS A 1 179 ? 8.099 6.020 -4.473 1.00 83.06 179 HIS A O 1
ATOM 1434 N N . VAL A 1 180 ? 7.082 5.198 -6.293 1.00 85.50 180 VAL A N 1
ATOM 1435 C CA . VAL A 1 180 ? 7.350 3.791 -5.947 1.00 85.50 180 VAL A CA 1
ATOM 1436 C C . VAL A 1 180 ? 8.843 3.513 -5.889 1.00 85.50 180 VAL A C 1
ATOM 1438 O O . VAL A 1 180 ? 9.297 2.876 -4.945 1.00 85.50 180 VAL A O 1
ATOM 1441 N N . HIS A 1 181 ? 9.615 4.049 -6.837 1.00 87.38 181 HIS A N 1
ATOM 1442 C CA . HIS A 1 181 ? 11.067 3.902 -6.806 1.00 87.38 181 HIS A CA 1
ATOM 1443 C C . HIS A 1 181 ? 11.686 4.500 -5.530 1.00 87.38 181 HIS A C 1
ATOM 1445 O O . HIS A 1 181 ? 12.535 3.870 -4.904 1.00 87.38 181 HIS A O 1
ATOM 1451 N N . LYS A 1 182 ? 11.213 5.678 -5.091 1.00 88.44 182 LYS A N 1
ATOM 1452 C CA . LYS A 1 182 ? 11.608 6.267 -3.798 1.00 88.44 182 LYS A CA 1
ATOM 1453 C C . LYS A 1 182 ? 11.167 5.403 -2.615 1.00 88.44 182 LYS A C 1
ATOM 1455 O O . LYS A 1 182 ? 11.958 5.166 -1.713 1.00 88.44 182 LYS A O 1
ATOM 1460 N N . CYS A 1 183 ? 9.932 4.907 -2.621 1.00 89.19 183 CYS A N 1
ATOM 1461 C CA . CYS A 1 183 ? 9.403 4.063 -1.551 1.00 89.19 183 CYS A CA 1
ATOM 1462 C C . CYS A 1 183 ? 10.091 2.697 -1.451 1.00 89.19 183 CYS A C 1
ATOM 1464 O O . CYS A 1 183 ? 10.063 2.098 -0.386 1.00 89.19 183 CYS A O 1
ATOM 1466 N N . CYS A 1 184 ? 10.732 2.220 -2.521 1.00 92.25 184 CYS A N 1
ATOM 1467 C CA . CYS A 1 184 ? 11.558 1.011 -2.511 1.00 92.25 184 CYS A CA 1
ATOM 1468 C C . CYS A 1 184 ? 12.995 1.269 -2.015 1.00 92.25 184 CYS A C 1
ATOM 1470 O O . CYS A 1 184 ? 13.865 0.415 -2.169 1.00 92.25 184 CYS A O 1
ATOM 1472 N N . GLN A 1 185 ? 13.296 2.445 -1.458 1.00 93.12 185 GLN A N 1
ATOM 1473 C CA . GLN A 1 185 ? 14.568 2.689 -0.778 1.00 93.12 185 GLN A CA 1
ATOM 1474 C C . GLN A 1 185 ? 14.490 2.187 0.663 1.00 93.12 185 GLN A C 1
ATOM 1476 O O . GLN A 1 185 ? 13.530 2.488 1.369 1.00 93.12 185 GLN A O 1
ATOM 1481 N N . VAL A 1 186 ? 15.543 1.503 1.122 1.00 92.31 186 VAL A N 1
ATOM 1482 C CA . VAL A 1 186 ? 15.626 0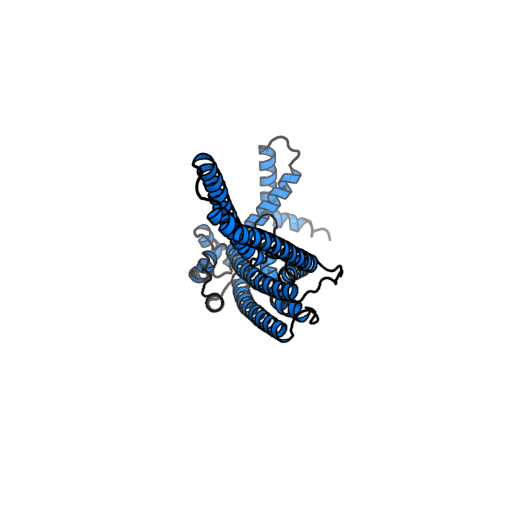.914 2.473 1.00 92.31 186 VAL A CA 1
ATOM 1483 C C . VAL A 1 186 ? 15.239 1.922 3.557 1.00 92.31 186 VAL A C 1
ATOM 1485 O O . VAL A 1 186 ? 14.402 1.628 4.398 1.00 92.31 186 VAL A O 1
ATOM 1488 N N . LYS A 1 187 ? 15.762 3.153 3.476 1.00 92.62 187 LYS A N 1
ATOM 1489 C CA . LYS A 1 187 ? 15.443 4.228 4.427 1.00 92.62 187 LYS A CA 1
ATOM 1490 C C . LYS A 1 187 ? 13.942 4.532 4.509 1.00 92.62 187 LYS A C 1
ATOM 1492 O O . LYS A 1 187 ? 13.423 4.732 5.597 1.00 92.62 187 LYS A O 1
ATOM 1497 N N . VAL A 1 188 ? 13.253 4.587 3.368 1.00 91.94 188 VAL A N 1
ATOM 1498 C CA . VAL A 1 188 ? 11.817 4.901 3.325 1.00 91.94 188 VAL A CA 1
ATOM 1499 C C . VAL A 1 188 ? 10.998 3.731 3.856 1.00 91.94 188 VAL A C 1
ATOM 1501 O O . VAL A 1 188 ? 10.027 3.952 4.571 1.00 91.94 188 VAL A O 1
ATOM 1504 N N . ILE A 1 189 ? 11.408 2.498 3.547 1.00 93.44 189 ILE A N 1
ATOM 1505 C CA . ILE A 1 189 ? 10.762 1.283 4.054 1.00 93.44 189 ILE A CA 1
ATOM 1506 C C . ILE A 1 189 ? 10.852 1.239 5.576 1.00 93.44 189 ILE A C 1
ATOM 1508 O O . ILE A 1 189 ? 9.815 1.130 6.220 1.00 93.44 189 ILE A O 1
ATOM 1512 N N . THR A 1 190 ? 12.050 1.392 6.144 1.00 92.81 190 THR A N 1
ATOM 1513 C CA . THR A 1 190 ? 12.250 1.388 7.599 1.00 92.81 190 THR A CA 1
ATOM 1514 C C . THR A 1 190 ? 11.482 2.523 8.279 1.00 92.81 190 THR A C 1
ATOM 1516 O O . THR A 1 190 ? 10.833 2.296 9.299 1.00 92.81 190 THR A O 1
ATOM 1519 N N . ASP A 1 191 ? 11.483 3.730 7.701 1.00 91.56 191 ASP A N 1
ATOM 1520 C CA . ASP A 1 191 ? 10.691 4.844 8.234 1.00 91.56 191 ASP A CA 1
ATOM 1521 C C . ASP A 1 191 ? 9.188 4.489 8.237 1.00 91.56 191 ASP A C 1
ATOM 1523 O O . ASP A 1 191 ? 8.535 4.642 9.266 1.00 91.56 191 ASP A O 1
ATOM 1527 N N . LEU A 1 192 ? 8.641 3.955 7.135 1.00 91.31 192 LEU A N 1
ATOM 1528 C CA . LEU A 1 192 ? 7.220 3.586 7.021 1.00 91.31 192 LEU A CA 1
ATOM 1529 C C . LEU A 1 192 ? 6.820 2.464 7.981 1.00 91.31 192 LEU A C 1
ATOM 1531 O O . LEU A 1 192 ? 5.764 2.527 8.608 1.00 91.31 192 LEU A O 1
ATOM 1535 N N . THR A 1 193 ? 7.642 1.426 8.097 1.00 92.81 193 THR A N 1
ATOM 1536 C CA . THR A 1 193 ? 7.315 0.249 8.907 1.00 92.81 193 THR A CA 1
ATOM 1537 C C . THR A 1 193 ? 7.547 0.487 10.389 1.00 92.81 193 THR A C 1
ATOM 1539 O O . THR A 1 193 ? 6.982 -0.240 11.202 1.00 92.81 193 THR A O 1
ATOM 1542 N N . SER A 1 194 ? 8.315 1.509 10.771 1.00 91.94 194 SER A N 1
ATOM 1543 C CA . SER A 1 194 ? 8.505 1.895 12.173 1.00 91.94 194 SER A CA 1
ATOM 1544 C C . SER A 1 194 ? 7.323 2.668 12.774 1.00 91.94 194 SER A C 1
ATOM 1546 O O . SER A 1 194 ? 7.162 2.638 13.995 1.00 91.94 194 SER A O 1
ATOM 1548 N N . VAL A 1 195 ? 6.462 3.274 11.939 1.00 90.38 195 VAL A N 1
ATOM 1549 C CA . VAL A 1 195 ? 5.326 4.114 12.372 1.00 90.38 195 VAL A CA 1
ATOM 1550 C C . VAL A 1 195 ? 4.433 3.437 13.421 1.00 90.38 195 VAL A C 1
ATOM 1552 O O . VAL A 1 195 ? 4.200 4.056 14.461 1.00 90.38 195 VAL A O 1
ATOM 1555 N N . PRO A 1 196 ? 3.968 2.181 13.239 1.00 88.94 196 PRO A N 1
ATOM 1556 C CA . PRO A 1 196 ? 3.111 1.532 14.230 1.00 88.94 196 PRO A CA 1
ATOM 1557 C C . PRO A 1 196 ? 3.756 1.454 15.612 1.00 88.94 196 PRO A C 1
ATOM 1559 O O . PRO A 1 196 ? 3.099 1.715 16.613 1.00 88.94 196 PRO A O 1
ATOM 1562 N N . ARG A 1 197 ? 5.056 1.143 15.683 1.00 88.62 197 ARG A N 1
ATOM 1563 C CA . ARG A 1 197 ? 5.775 1.077 16.962 1.00 88.62 197 ARG A CA 1
ATOM 1564 C C . ARG A 1 197 ? 5.954 2.456 17.573 1.00 88.62 197 ARG A C 1
ATOM 1566 O O . ARG A 1 197 ? 5.721 2.608 18.763 1.00 88.62 197 ARG A O 1
ATOM 1573 N N . SER A 1 198 ? 6.373 3.443 16.781 1.00 86.69 198 SER A N 1
ATOM 1574 C CA . SER A 1 198 ? 6.650 4.782 17.307 1.00 86.69 198 SER A CA 1
ATOM 1575 C C . SER A 1 198 ? 5.392 5.464 17.830 1.00 86.69 198 SER A C 1
ATOM 1577 O O . SER A 1 198 ? 5.444 6.121 18.860 1.00 86.69 198 SER A O 1
ATOM 1579 N N . VAL A 1 199 ? 4.263 5.305 17.135 1.00 84.81 199 VAL A N 1
ATOM 1580 C CA . VAL A 1 199 ? 3.003 5.937 17.538 1.00 84.81 199 VAL A CA 1
ATOM 1581 C C . VAL A 1 199 ? 2.454 5.289 18.808 1.00 84.81 199 VAL A C 1
ATOM 1583 O O . VAL A 1 199 ? 2.082 6.008 19.727 1.00 84.81 199 VAL A O 1
ATOM 1586 N N . ILE A 1 200 ? 2.466 3.955 18.901 1.00 83.50 200 ILE A N 1
ATOM 1587 C CA . ILE A 1 200 ? 1.980 3.253 20.098 1.00 83.50 200 ILE A CA 1
ATOM 1588 C C . ILE A 1 200 ? 2.892 3.497 21.308 1.00 83.50 200 ILE A C 1
ATOM 1590 O O . ILE A 1 200 ? 2.382 3.706 22.401 1.00 83.50 200 ILE A O 1
ATOM 1594 N N . ALA A 1 201 ? 4.216 3.544 21.127 1.00 81.94 201 ALA A N 1
ATOM 1595 C CA . ALA A 1 201 ? 5.148 3.845 22.219 1.00 81.94 201 ALA A CA 1
ATOM 1596 C C . ALA A 1 201 ? 4.996 5.278 22.764 1.00 81.94 201 ALA A C 1
ATOM 1598 O O . ALA A 1 201 ? 5.285 5.529 23.930 1.00 81.94 201 ALA A O 1
ATOM 1599 N N . ASN A 1 202 ? 4.550 6.213 21.920 1.00 77.25 202 ASN A N 1
ATOM 1600 C CA . ASN A 1 202 ? 4.287 7.599 22.305 1.00 77.25 202 ASN A CA 1
ATOM 1601 C C . ASN A 1 202 ? 2.847 7.821 22.798 1.00 77.25 202 ASN A C 1
ATOM 1603 O O . ASN A 1 202 ? 2.512 8.939 23.188 1.00 77.25 202 ASN A O 1
ATOM 1607 N N . ALA A 1 203 ? 1.981 6.804 22.760 1.00 72.38 203 ALA A N 1
ATOM 1608 C CA . ALA A 1 203 ? 0.639 6.924 23.307 1.00 72.38 203 ALA A CA 1
ATOM 1609 C C . ALA A 1 203 ? 0.739 7.075 24.834 1.00 72.38 203 ALA A C 1
ATOM 1611 O O . ALA A 1 203 ? 1.372 6.253 25.500 1.00 72.38 203 ALA A O 1
ATOM 1612 N N . LYS A 1 204 ? 0.139 8.143 25.381 1.00 64.88 204 LYS A N 1
ATOM 1613 C CA . LYS A 1 204 ? 0.124 8.419 26.826 1.00 64.88 204 LYS A CA 1
ATOM 1614 C C . LYS A 1 204 ? -0.400 7.193 27.591 1.00 64.88 204 LYS A C 1
ATOM 1616 O O . LYS A 1 204 ? -1.405 6.598 27.206 1.00 64.88 204 LYS A O 1
ATOM 1621 N N . SER A 1 205 ? 0.300 6.815 28.660 1.00 60.78 205 SER A N 1
ATOM 1622 C CA . SER A 1 205 ? -0.032 5.667 29.519 1.00 60.78 205 SER A CA 1
ATOM 1623 C C . SER A 1 205 ? -1.098 5.974 30.572 1.00 60.78 205 SER A C 1
ATOM 1625 O O . SER A 1 205 ? -1.410 5.100 31.375 1.00 60.78 205 SER A O 1
ATOM 1627 N N . GLU A 1 206 ? -1.575 7.216 30.627 1.00 58.09 206 GLU A N 1
ATOM 1628 C CA . GLU A 1 206 ? -2.481 7.700 31.672 1.00 58.09 206 GLU A CA 1
ATOM 1629 C C . GLU A 1 206 ? -3.901 7.131 31.489 1.00 58.09 206 GLU A C 1
ATOM 1631 O O . GLU A 1 206 ? -4.494 6.708 32.478 1.00 58.09 206 GLU A O 1
ATOM 1636 N N . ASP A 1 207 ? -4.353 6.921 30.242 1.00 59.16 207 ASP A N 1
ATOM 1637 C CA . ASP A 1 207 ? -5.736 6.488 29.941 1.00 59.16 207 ASP A CA 1
ATOM 1638 C C . ASP A 1 207 ? -5.875 4.983 29.639 1.00 59.16 207 ASP A C 1
ATOM 1640 O O . ASP A 1 207 ? -6.974 4.456 29.480 1.00 59.16 207 ASP A O 1
ATOM 1644 N N . ILE A 1 208 ? -4.758 4.255 29.495 1.00 70.19 208 ILE A N 1
ATOM 1645 C CA . ILE A 1 208 ? -4.752 2.864 29.013 1.00 70.19 208 ILE A CA 1
ATOM 1646 C C . ILE A 1 208 ? -3.996 1.969 29.990 1.00 70.19 208 ILE A C 1
ATOM 1648 O O . ILE A 1 208 ? -2.829 2.197 30.306 1.00 70.19 208 ILE A O 1
ATOM 1652 N N . SER A 1 209 ? -4.623 0.860 30.401 1.00 76.62 209 SER A N 1
ATOM 1653 C CA . SER A 1 209 ? -3.961 -0.118 31.271 1.00 76.62 209 SER A CA 1
ATOM 1654 C C . SER A 1 209 ? -2.631 -0.617 30.680 1.00 76.62 209 SER A C 1
ATOM 1656 O O . SER A 1 209 ? -2.534 -0.977 29.502 1.00 76.62 209 SER A O 1
ATOM 1658 N N . ILE A 1 210 ? -1.609 -0.740 31.533 1.00 77.94 210 ILE A N 1
ATOM 1659 C CA . ILE A 1 210 ? -0.259 -1.196 31.148 1.00 77.94 210 ILE A CA 1
ATOM 1660 C C . ILE A 1 210 ? -0.312 -2.539 30.397 1.00 77.94 210 ILE A C 1
ATOM 1662 O O . ILE A 1 210 ? 0.442 -2.774 29.451 1.00 77.94 210 ILE A O 1
ATOM 1666 N N . ALA A 1 211 ? -1.218 -3.440 30.788 1.00 80.31 211 ALA A N 1
ATOM 1667 C CA . ALA A 1 211 ? -1.385 -4.735 30.136 1.00 80.31 211 ALA A CA 1
ATOM 1668 C C . ALA A 1 211 ? -1.942 -4.621 28.706 1.00 80.31 211 ALA A C 1
ATOM 1670 O O . ALA A 1 211 ? -1.527 -5.389 27.835 1.00 80.31 211 ALA A O 1
ATOM 1671 N N . ALA A 1 212 ? -2.861 -3.684 28.454 1.00 80.31 212 ALA A N 1
ATOM 1672 C CA . ALA A 1 212 ? -3.409 -3.430 27.125 1.00 80.31 212 ALA A CA 1
ATOM 1673 C C . ALA A 1 212 ? -2.378 -2.747 26.214 1.00 80.31 212 ALA A C 1
ATOM 1675 O O . ALA A 1 212 ? -2.195 -3.183 25.076 1.00 80.31 212 ALA A O 1
ATOM 1676 N N . LEU A 1 213 ? -1.621 -1.777 26.739 1.00 81.25 213 LEU A N 1
ATOM 1677 C CA . LEU A 1 213 ? -0.548 -1.110 25.997 1.00 81.25 213 LEU A CA 1
ATOM 1678 C C . LEU A 1 213 ? 0.531 -2.107 25.542 1.00 81.25 213 LEU A C 1
ATOM 1680 O O . LEU A 1 213 ? 0.862 -2.171 24.362 1.00 81.25 213 LEU A O 1
ATOM 1684 N N . ASN A 1 214 ? 0.976 -2.997 26.436 1.00 84.44 214 ASN A N 1
ATOM 1685 C CA . ASN A 1 214 ? 1.924 -4.065 26.094 1.00 84.44 214 ASN A CA 1
ATOM 1686 C C . ASN A 1 214 ? 1.409 -5.009 24.989 1.00 84.44 214 ASN A C 1
ATOM 1688 O O . ASN A 1 214 ? 2.200 -5.581 24.233 1.00 84.44 214 ASN A O 1
ATOM 1692 N N . ARG A 1 215 ? 0.090 -5.236 24.897 1.00 87.00 215 ARG A N 1
ATOM 1693 C CA . ARG A 1 215 ? -0.494 -6.034 23.805 1.00 87.00 215 ARG A CA 1
ATOM 1694 C C . ARG A 1 215 ? -0.431 -5.270 22.487 1.00 87.00 215 ARG A C 1
ATOM 1696 O O . ARG A 1 215 ? 0.024 -5.848 21.502 1.00 87.00 215 ARG A O 1
ATOM 1703 N N . LEU A 1 216 ? -0.815 -3.993 22.486 1.00 86.88 216 LEU A N 1
ATOM 1704 C CA . LEU A 1 216 ? -0.732 -3.133 21.304 1.00 86.88 216 LEU A CA 1
ATOM 1705 C C . LEU A 1 216 ? 0.707 -2.997 20.798 1.00 86.88 216 LEU A C 1
ATOM 1707 O O . LEU A 1 216 ? 0.943 -3.127 19.601 1.00 86.88 216 LEU A O 1
ATOM 1711 N N . GLU A 1 217 ? 1.683 -2.823 21.689 1.00 88.38 217 GLU A N 1
ATOM 1712 C CA . GLU A 1 217 ? 3.100 -2.749 21.317 1.00 88.38 217 GLU A CA 1
ATOM 1713 C C . GLU A 1 217 ? 3.590 -4.027 20.632 1.00 88.38 217 GLU A C 1
ATOM 1715 O O . GLU A 1 217 ? 4.298 -3.969 19.624 1.00 88.38 217 GLU A O 1
ATOM 1720 N N . ARG A 1 218 ? 3.196 -5.204 21.139 1.00 89.62 218 ARG A N 1
ATOM 1721 C CA . ARG A 1 218 ? 3.543 -6.487 20.508 1.00 89.62 218 ARG A CA 1
ATOM 1722 C C . ARG A 1 218 ? 2.915 -6.617 19.127 1.00 89.62 218 ARG A C 1
ATOM 1724 O O . ARG A 1 218 ? 3.585 -7.067 18.200 1.00 89.62 218 ARG A O 1
ATOM 1731 N N . GLU A 1 219 ? 1.655 -6.227 18.976 1.00 90.88 219 GLU A N 1
ATOM 1732 C CA . GLU A 1 219 ? 0.958 -6.271 17.688 1.00 90.88 219 GLU A CA 1
ATOM 1733 C C . GLU A 1 219 ? 1.570 -5.301 16.678 1.00 90.88 219 GLU A C 1
ATOM 1735 O O . GLU A 1 219 ? 1.894 -5.706 15.558 1.00 90.88 219 GLU A O 1
ATOM 1740 N N . ALA A 1 220 ? 1.831 -4.061 17.094 1.00 91.75 220 ALA A N 1
ATOM 1741 C CA . ALA A 1 220 ? 2.575 -3.084 16.312 1.00 91.75 220 ALA A CA 1
ATOM 1742 C C . ALA A 1 220 ? 3.950 -3.633 15.917 1.00 91.75 220 ALA A C 1
ATOM 1744 O O . ALA A 1 220 ? 4.366 -3.509 14.764 1.00 91.75 220 ALA A O 1
ATOM 1745 N N . ALA A 1 221 ? 4.638 -4.328 16.829 1.00 93.00 221 ALA A N 1
ATOM 1746 C CA . ALA A 1 221 ? 5.928 -4.925 16.535 1.00 93.00 221 ALA A CA 1
ATOM 1747 C C . ALA A 1 221 ? 5.863 -6.027 15.472 1.00 93.00 221 ALA A C 1
ATOM 1749 O O . ALA A 1 221 ? 6.737 -6.072 14.595 1.00 93.00 221 ALA A O 1
ATOM 1750 N N . VAL A 1 222 ? 4.834 -6.874 15.526 1.00 94.19 222 VAL A N 1
ATOM 1751 C CA . VAL A 1 222 ? 4.571 -7.910 14.522 1.00 94.19 222 VAL A CA 1
ATOM 1752 C C . VAL A 1 222 ? 4.254 -7.282 13.167 1.00 94.19 222 VAL A C 1
ATOM 1754 O O . VAL A 1 222 ? 4.857 -7.688 12.174 1.00 94.19 222 VAL A O 1
ATOM 1757 N N . ILE A 1 223 ? 3.381 -6.270 13.122 1.00 93.38 223 ILE A N 1
ATOM 1758 C CA . ILE A 1 223 ? 3.015 -5.551 11.891 1.00 93.38 223 ILE A CA 1
ATOM 1759 C C . ILE A 1 223 ? 4.258 -4.917 11.260 1.00 93.38 223 ILE A C 1
ATOM 1761 O O . ILE A 1 223 ? 4.565 -5.204 10.104 1.00 93.38 223 ILE A O 1
ATOM 1765 N N . SER A 1 224 ? 5.038 -4.148 12.025 1.00 93.12 224 SER A N 1
ATOM 1766 C CA . SER A 1 224 ? 6.274 -3.526 11.536 1.00 93.12 224 SER A CA 1
ATOM 1767 C C . SER A 1 224 ? 7.222 -4.535 10.894 1.00 93.12 224 SER A C 1
ATOM 1769 O O . SER A 1 224 ? 7.662 -4.333 9.766 1.00 93.12 224 SER A O 1
ATOM 1771 N N . LYS A 1 225 ? 7.501 -5.648 11.586 1.00 95.50 225 LYS A N 1
ATOM 1772 C CA . LYS A 1 225 ? 8.442 -6.668 11.104 1.00 95.50 225 LYS A CA 1
ATOM 1773 C C . LYS A 1 225 ? 7.922 -7.360 9.843 1.00 95.50 225 LYS A C 1
ATOM 1775 O O . LYS A 1 225 ? 8.655 -7.500 8.870 1.00 95.50 225 LYS A O 1
ATOM 1780 N N . LYS A 1 226 ? 6.647 -7.755 9.852 1.00 95.19 226 LYS A N 1
ATOM 1781 C CA . LYS A 1 226 ? 5.962 -8.395 8.721 1.00 95.19 226 LYS A CA 1
ATOM 1782 C C . LYS A 1 226 ? 6.066 -7.548 7.452 1.00 95.19 226 LYS A C 1
ATOM 1784 O O . LYS A 1 226 ? 6.451 -8.059 6.402 1.00 95.19 226 LYS A O 1
ATOM 1789 N N . PHE A 1 227 ? 5.724 -6.262 7.532 1.00 95.75 227 PHE A N 1
ATOM 1790 C CA . PHE A 1 227 ? 5.742 -5.391 6.356 1.00 95.75 227 PHE A CA 1
ATOM 1791 C C . PHE A 1 227 ? 7.154 -4.985 5.939 1.00 95.75 227 PHE A C 1
ATOM 1793 O O . PHE A 1 227 ? 7.399 -4.872 4.741 1.00 95.75 227 PHE A O 1
ATOM 1800 N N . GLU A 1 228 ? 8.088 -4.830 6.878 1.00 96.06 228 GLU A N 1
ATOM 1801 C CA . GLU A 1 228 ? 9.499 -4.572 6.567 1.00 96.06 228 GLU A CA 1
ATOM 1802 C C . GLU A 1 228 ? 10.114 -5.716 5.760 1.00 96.06 228 GLU A C 1
ATOM 1804 O O . GLU A 1 228 ? 10.664 -5.480 4.686 1.00 96.06 228 GLU A O 1
ATOM 1809 N N . GLU A 1 229 ? 9.937 -6.962 6.205 1.00 96.50 229 GLU A N 1
ATOM 1810 C CA . GLU A 1 229 ? 10.442 -8.141 5.494 1.00 96.50 229 GLU A CA 1
ATOM 1811 C C . GLU A 1 229 ? 9.892 -8.239 4.063 1.00 96.50 229 GLU A C 1
ATOM 1813 O O . GLU A 1 229 ? 10.639 -8.509 3.120 1.00 96.50 229 GLU A O 1
ATOM 1818 N N . VAL A 1 230 ? 8.587 -8.010 3.884 1.00 97.00 230 VAL A N 1
ATOM 1819 C CA . VAL A 1 230 ? 7.932 -8.112 2.572 1.00 97.00 230 VAL A CA 1
ATOM 1820 C C . VAL A 1 230 ? 8.341 -6.960 1.651 1.00 97.00 230 VAL A C 1
ATOM 1822 O O . VAL A 1 230 ? 8.621 -7.194 0.473 1.00 97.00 230 VAL A O 1
ATOM 1825 N N . LEU A 1 231 ? 8.392 -5.726 2.162 1.00 96.62 231 LEU A N 1
ATOM 1826 C CA . LEU A 1 231 ? 8.756 -4.547 1.373 1.00 96.62 231 LEU A CA 1
ATOM 1827 C C . LEU A 1 231 ? 10.228 -4.558 0.960 1.00 96.62 231 LEU A C 1
ATOM 1829 O O . LEU A 1 231 ? 10.521 -4.172 -0.168 1.00 96.62 231 LEU A O 1
ATOM 1833 N N . LEU A 1 232 ? 11.140 -5.026 1.818 1.00 97.00 232 LEU A N 1
ATOM 1834 C CA . LEU A 1 232 ? 12.557 -5.154 1.467 1.00 97.00 232 LEU A CA 1
ATOM 1835 C C . LEU A 1 232 ? 12.766 -6.182 0.350 1.00 97.00 232 LEU A C 1
ATOM 1837 O O . LEU A 1 232 ? 13.419 -5.879 -0.645 1.00 97.00 232 LEU A O 1
ATOM 1841 N N . GLN A 1 233 ? 12.128 -7.353 0.440 1.00 97.00 233 GLN A N 1
ATOM 1842 C CA . GLN A 1 233 ? 12.209 -8.348 -0.637 1.00 97.00 233 GLN A CA 1
ATOM 1843 C C . GLN A 1 233 ? 11.588 -7.837 -1.940 1.00 97.00 233 GLN A C 1
ATOM 1845 O O . GLN A 1 233 ? 12.102 -8.097 -3.027 1.00 97.00 233 GLN A O 1
ATOM 1850 N N . PHE A 1 234 ? 10.490 -7.083 -1.849 1.00 97.25 234 PHE A N 1
ATOM 1851 C CA . PHE A 1 234 ? 9.915 -6.437 -3.022 1.00 97.25 234 PHE A CA 1
ATOM 1852 C C . PHE A 1 234 ? 10.843 -5.364 -3.609 1.00 97.25 234 PHE A C 1
ATOM 1854 O O . PHE A 1 234 ? 10.939 -5.253 -4.830 1.00 97.25 234 PHE A O 1
ATOM 1861 N N . ALA A 1 235 ? 11.540 -4.593 -2.772 1.00 96.12 235 ALA A N 1
ATOM 1862 C CA . ALA A 1 235 ? 12.501 -3.592 -3.221 1.00 96.12 235 ALA A CA 1
ATOM 1863 C C . ALA A 1 235 ? 13.651 -4.225 -4.013 1.00 96.12 235 ALA A C 1
ATOM 1865 O O . ALA A 1 235 ? 13.993 -3.715 -5.081 1.00 96.12 235 ALA A O 1
ATOM 1866 N N . ASP A 1 236 ? 14.180 -5.363 -3.560 1.00 95.69 236 ASP A N 1
ATOM 1867 C CA . ASP A 1 236 ? 15.214 -6.108 -4.287 1.00 95.69 236 ASP A CA 1
ATOM 1868 C C . ASP A 1 236 ? 14.731 -6.527 -5.680 1.00 95.69 236 ASP A C 1
ATOM 1870 O O . ASP A 1 236 ? 15.431 -6.341 -6.678 1.00 95.69 236 ASP A O 1
ATOM 1874 N N . VAL A 1 237 ? 13.496 -7.029 -5.775 1.00 96.31 237 VAL A N 1
ATOM 1875 C CA . VAL A 1 237 ? 12.875 -7.357 -7.064 1.00 96.31 237 VAL A CA 1
ATOM 1876 C C . VAL A 1 237 ? 12.692 -6.108 -7.923 1.00 96.31 237 VAL A C 1
ATOM 1878 O O . VAL A 1 237 ? 13.029 -6.122 -9.106 1.00 96.31 237 VAL A O 1
ATOM 1881 N N . HIS A 1 238 ? 12.180 -5.018 -7.345 1.00 94.75 238 HIS A N 1
ATOM 1882 C CA . HIS A 1 238 ? 11.942 -3.763 -8.051 1.00 94.75 238 HIS A CA 1
ATOM 1883 C C . HIS A 1 238 ? 13.230 -3.218 -8.673 1.00 94.75 238 HIS A C 1
ATOM 1885 O O . HIS A 1 238 ? 13.229 -2.894 -9.862 1.00 94.75 238 HIS A O 1
ATOM 1891 N N . HIS A 1 239 ? 14.321 -3.148 -7.909 1.00 93.00 239 HIS A N 1
ATOM 1892 C CA . HIS A 1 239 ? 15.616 -2.673 -8.405 1.00 93.00 239 HIS A CA 1
ATOM 1893 C C . HIS A 1 239 ? 16.250 -3.658 -9.388 1.00 93.00 239 HIS A C 1
ATOM 1895 O O . HIS A 1 239 ? 16.847 -3.232 -10.375 1.00 93.00 239 HIS A O 1
ATOM 1901 N N . GLY A 1 240 ? 16.063 -4.962 -9.166 1.00 92.44 240 GLY A N 1
ATOM 1902 C CA . GLY A 1 240 ? 16.554 -6.016 -10.049 1.00 92.44 240 GLY A CA 1
ATOM 1903 C C . GLY A 1 240 ? 15.920 -5.996 -11.441 1.00 92.44 240 GLY A C 1
ATOM 1904 O O . GLY A 1 240 ? 16.607 -6.249 -12.421 1.00 92.44 240 GLY A O 1
ATOM 1905 N N . ILE A 1 241 ? 14.632 -5.658 -11.566 1.00 92.25 241 ILE A N 1
ATOM 1906 C CA . ILE A 1 241 ? 13.959 -5.635 -12.877 1.00 92.25 241 ILE A CA 1
ATOM 1907 C C . ILE A 1 241 ? 13.926 -4.244 -13.524 1.00 92.25 241 ILE A C 1
ATOM 1909 O O . ILE A 1 241 ? 13.895 -4.150 -14.749 1.00 92.25 241 ILE A O 1
ATOM 1913 N N . ASN A 1 242 ? 13.929 -3.152 -12.750 1.00 89.81 242 ASN A N 1
ATOM 1914 C CA . ASN A 1 242 ? 13.753 -1.787 -13.269 1.00 89.81 242 ASN A CA 1
ATOM 1915 C C . ASN A 1 242 ? 15.080 -1.039 -13.466 1.00 89.81 242 ASN A C 1
ATOM 1917 O O . ASN A 1 242 ? 15.255 0.081 -12.991 1.00 89.81 242 ASN A O 1
ATOM 1921 N N . HIS A 1 243 ? 16.000 -1.629 -14.223 1.00 89.56 243 HIS A N 1
ATOM 1922 C CA . HIS A 1 243 ? 17.231 -0.967 -14.657 1.00 89.56 243 HIS A CA 1
ATOM 1923 C C . HIS A 1 243 ? 17.421 -1.072 -16.171 1.00 89.56 243 HIS A C 1
ATOM 1925 O O . HIS A 1 243 ? 16.755 -1.860 -16.839 1.00 89.56 243 HIS A O 1
ATOM 1931 N N . SER A 1 244 ? 18.371 -0.310 -16.713 1.00 89.31 244 SER A N 1
ATOM 1932 C CA . SER A 1 244 ? 18.676 -0.305 -18.155 1.00 89.31 244 SER A CA 1
ATOM 1933 C C . SER A 1 244 ? 19.977 -1.030 -18.516 1.00 89.31 244 SER A C 1
ATOM 1935 O O . SER A 1 244 ? 20.380 -1.049 -19.676 1.00 89.31 244 SER A O 1
ATOM 1937 N N . ASN A 1 245 ? 20.647 -1.622 -17.524 1.00 88.81 245 ASN A N 1
ATOM 1938 C CA . ASN A 1 245 ? 21.901 -2.347 -17.720 1.00 88.81 245 ASN A CA 1
ATOM 1939 C C . ASN A 1 245 ? 21.690 -3.716 -18.404 1.00 88.81 245 ASN A C 1
ATOM 1941 O O . ASN A 1 245 ? 20.644 -4.342 -18.189 1.00 88.81 245 ASN A O 1
ATOM 1945 N N . PRO A 1 246 ? 22.677 -4.201 -19.183 1.00 91.12 246 PRO A N 1
ATOM 1946 C CA . PRO A 1 246 ? 22.719 -5.584 -19.656 1.00 91.12 246 PRO A CA 1
ATOM 1947 C C . PRO A 1 246 ? 22.743 -6.590 -18.500 1.00 91.12 246 PRO A C 1
ATOM 1949 O O . PRO A 1 246 ? 23.333 -6.322 -17.454 1.00 91.12 246 PRO A O 1
ATOM 1952 N N . LEU A 1 247 ? 22.131 -7.754 -18.710 1.00 92.38 247 LEU A N 1
ATOM 1953 C CA . LEU A 1 247 ? 22.042 -8.841 -17.737 1.00 92.38 247 LEU A CA 1
ATOM 1954 C C . LEU A 1 247 ? 22.822 -10.072 -18.197 1.00 92.38 247 LEU A C 1
ATOM 1956 O O . LEU A 1 247 ? 22.668 -10.535 -19.328 1.00 92.38 247 LEU A O 1
ATOM 1960 N N . THR A 1 248 ? 23.615 -10.629 -17.284 1.00 94.69 248 THR A N 1
ATOM 1961 C CA . THR A 1 248 ? 24.208 -11.965 -17.421 1.00 94.69 248 THR A CA 1
ATOM 1962 C C . THR A 1 248 ? 23.215 -13.038 -16.972 1.00 94.69 248 THR A C 1
ATOM 1964 O O . THR A 1 248 ? 22.236 -12.737 -16.287 1.00 94.69 248 THR A O 1
ATOM 1967 N N . ASP A 1 249 ? 23.468 -14.300 -17.325 1.00 94.31 249 ASP A N 1
ATOM 1968 C CA . ASP A 1 249 ? 22.630 -15.420 -16.872 1.00 94.31 249 ASP A CA 1
ATOM 1969 C C . ASP A 1 249 ? 22.599 -15.541 -15.344 1.00 94.31 249 ASP A C 1
ATOM 1971 O O . ASP A 1 249 ? 21.522 -15.717 -14.774 1.00 94.31 249 ASP A O 1
ATOM 1975 N N . ASP A 1 250 ? 23.738 -15.322 -14.683 1.00 95.38 250 ASP A N 1
ATOM 1976 C CA . ASP A 1 250 ? 23.820 -15.272 -13.220 1.00 95.38 250 ASP A CA 1
ATOM 1977 C C . ASP A 1 250 ? 22.964 -14.134 -12.650 1.00 95.38 250 ASP A C 1
ATOM 1979 O O . ASP A 1 250 ? 22.230 -14.329 -11.682 1.00 95.38 250 ASP A O 1
ATOM 1983 N N . GLY A 1 251 ? 22.998 -12.950 -13.274 1.00 94.44 251 GLY A N 1
ATOM 1984 C CA . GLY A 1 251 ? 22.165 -11.814 -12.874 1.00 94.44 251 GLY A CA 1
ATOM 1985 C C . GLY A 1 251 ? 20.670 -12.119 -12.994 1.00 94.44 251 GLY A C 1
ATOM 1986 O O . GLY A 1 251 ? 19.896 -11.811 -12.091 1.00 94.44 251 GLY A O 1
ATOM 1987 N N . ILE A 1 252 ? 20.264 -12.799 -14.069 1.00 96.12 252 ILE A N 1
ATOM 1988 C CA . ILE A 1 252 ? 18.877 -13.243 -14.260 1.00 96.12 252 ILE A CA 1
ATOM 1989 C C . ILE A 1 252 ? 18.491 -14.289 -13.209 1.00 96.12 252 ILE A C 1
ATOM 1991 O O . ILE A 1 252 ? 17.377 -14.246 -12.688 1.00 96.12 252 ILE A O 1
ATOM 1995 N N . GLN A 1 253 ? 19.397 -15.208 -12.868 1.00 97.19 253 GLN A N 1
ATOM 1996 C CA . GLN A 1 253 ? 19.159 -16.196 -11.819 1.00 97.19 253 GLN A CA 1
ATOM 1997 C C . GLN A 1 253 ? 18.981 -15.538 -10.445 1.00 97.19 253 GLN A C 1
ATOM 1999 O O . GLN A 1 253 ? 18.099 -15.945 -9.692 1.00 97.19 253 GLN A O 1
ATOM 2004 N N . GLN A 1 254 ? 19.762 -14.501 -10.125 1.00 96.75 254 GLN A N 1
ATOM 2005 C CA . GLN A 1 254 ? 19.569 -13.741 -8.887 1.00 96.75 254 GLN A CA 1
ATOM 2006 C C . GLN A 1 254 ? 18.197 -13.061 -8.850 1.00 96.75 254 GLN A C 1
ATOM 2008 O O . GLN A 1 254 ? 17.507 -13.141 -7.838 1.00 96.75 254 GLN A O 1
ATOM 2013 N N . ILE A 1 255 ? 17.755 -12.468 -9.962 1.00 96.88 255 ILE A N 1
ATOM 2014 C CA . ILE A 1 255 ? 16.420 -11.862 -10.054 1.00 96.88 255 ILE A CA 1
ATOM 2015 C C . ILE A 1 255 ? 15.316 -12.916 -9.860 1.00 96.88 255 ILE A C 1
ATOM 2017 O O . ILE A 1 255 ? 14.369 -12.669 -9.116 1.00 96.88 255 ILE A O 1
ATOM 2021 N N . ASP A 1 256 ? 15.442 -14.098 -10.471 1.00 97.62 256 ASP A N 1
ATOM 2022 C CA . ASP A 1 256 ? 14.507 -15.221 -10.287 1.00 97.62 256 ASP A CA 1
ATOM 2023 C C . ASP A 1 256 ? 14.424 -15.658 -8.812 1.00 97.62 256 ASP A C 1
ATOM 2025 O O . ASP A 1 256 ? 13.336 -15.818 -8.254 1.00 97.62 256 ASP A O 1
ATOM 2029 N N . ILE A 1 257 ? 15.573 -15.776 -8.137 1.00 97.75 257 ILE A N 1
ATOM 2030 C CA . ILE A 1 257 ? 15.633 -16.079 -6.701 1.00 97.75 257 ILE A CA 1
ATOM 2031 C C . ILE A 1 257 ? 14.922 -14.992 -5.886 1.00 97.75 257 ILE A C 1
ATOM 2033 O O . ILE A 1 257 ? 14.106 -15.325 -5.023 1.00 97.75 257 ILE A O 1
ATOM 2037 N N . SER A 1 258 ? 15.174 -13.712 -6.1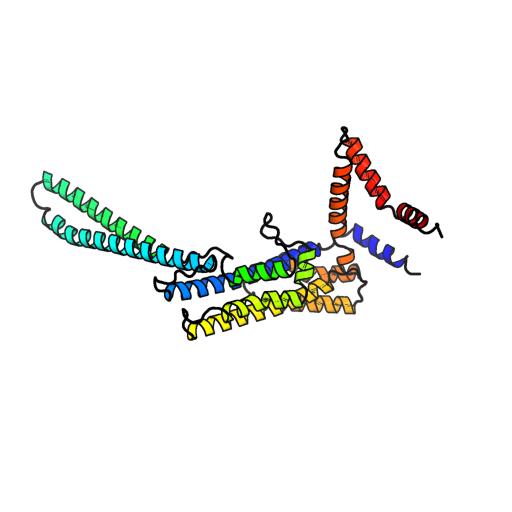70 1.00 97.94 258 SER A N 1
ATOM 2038 C CA . SER A 1 258 ? 14.520 -12.595 -5.481 1.00 97.94 258 SER A CA 1
ATOM 2039 C C . SER A 1 258 ? 13.004 -12.606 -5.677 1.00 97.94 258 SER A C 1
ATOM 2041 O O . SER A 1 258 ? 12.267 -12.464 -4.702 1.00 97.94 258 SER A O 1
ATOM 2043 N N . ILE A 1 259 ? 12.520 -12.855 -6.900 1.00 98.06 259 ILE A N 1
ATOM 2044 C CA . ILE A 1 259 ? 11.083 -12.962 -7.202 1.00 98.06 259 ILE A CA 1
ATOM 2045 C C . ILE A 1 259 ? 10.458 -14.110 -6.407 1.00 98.06 259 ILE A C 1
ATOM 2047 O O . ILE A 1 259 ? 9.449 -13.916 -5.726 1.00 98.06 259 ILE A O 1
ATOM 2051 N N . LYS A 1 260 ? 11.077 -15.294 -6.427 1.00 97.75 260 LYS A N 1
ATOM 2052 C CA . LYS A 1 260 ? 10.593 -16.469 -5.687 1.00 97.75 260 LYS A CA 1
ATOM 2053 C C . LYS A 1 260 ? 10.589 -16.247 -4.180 1.00 97.75 260 LYS A C 1
ATOM 2055 O O . LYS A 1 260 ? 9.647 -16.667 -3.507 1.00 97.75 260 LYS A O 1
ATOM 2060 N N . ASN A 1 261 ? 11.619 -15.597 -3.642 1.00 97.88 261 ASN A N 1
ATOM 2061 C CA . ASN A 1 261 ? 11.694 -15.269 -2.222 1.00 97.88 261 ASN A CA 1
ATOM 2062 C C . ASN A 1 261 ? 10.582 -14.295 -1.835 1.00 97.88 261 ASN A C 1
ATOM 2064 O O . ASN A 1 261 ? 9.803 -14.624 -0.939 1.00 97.88 261 ASN A O 1
ATOM 2068 N N . PHE A 1 262 ? 10.424 -13.196 -2.580 1.00 98.06 262 PHE A N 1
ATOM 2069 C CA . PHE A 1 262 ? 9.343 -12.234 -2.378 1.00 98.06 262 PHE A CA 1
ATOM 2070 C C . PHE A 1 262 ? 7.968 -12.913 -2.409 1.00 98.06 262 PHE A C 1
ATOM 2072 O O . PHE A 1 262 ? 7.176 -12.754 -1.481 1.00 98.06 262 PHE A O 1
ATOM 2079 N N . MET A 1 263 ? 7.689 -13.722 -3.432 1.00 97.94 263 MET A N 1
ATOM 2080 C CA . MET A 1 263 ? 6.394 -14.386 -3.586 1.00 97.94 263 MET A CA 1
ATOM 2081 C C . MET A 1 263 ? 6.130 -15.430 -2.492 1.00 97.94 263 MET A C 1
ATOM 2083 O O . MET A 1 263 ? 4.995 -15.566 -2.026 1.00 97.94 263 MET A O 1
ATOM 2087 N N . ARG A 1 264 ? 7.164 -16.146 -2.027 1.00 97.56 264 ARG A N 1
ATOM 2088 C CA . ARG A 1 264 ? 7.065 -17.058 -0.875 1.00 97.56 264 ARG A CA 1
ATOM 2089 C C . ARG A 1 264 ? 6.780 -16.289 0.415 1.00 97.56 264 ARG A C 1
ATOM 2091 O O . ARG A 1 264 ? 5.874 -16.667 1.152 1.00 97.56 264 ARG A O 1
ATOM 2098 N N . CYS A 1 265 ? 7.523 -15.213 0.661 1.00 97.12 265 CYS A N 1
ATOM 2099 C CA . CYS A 1 265 ? 7.363 -14.346 1.826 1.00 97.12 265 CYS A CA 1
ATOM 2100 C C . CYS A 1 265 ? 5.964 -13.718 1.867 1.00 97.12 265 CYS A C 1
ATOM 2102 O O . CYS A 1 265 ? 5.275 -13.788 2.884 1.00 97.12 265 CYS A O 1
ATOM 2104 N N . PHE A 1 266 ? 5.490 -13.205 0.728 1.00 96.81 266 PHE A N 1
ATOM 2105 C CA . PHE A 1 266 ? 4.152 -12.642 0.596 1.00 96.81 266 PHE A CA 1
ATOM 2106 C C . PHE A 1 266 ? 3.066 -13.674 0.926 1.00 96.81 266 PHE A C 1
ATOM 2108 O O . PHE A 1 266 ? 2.184 -13.402 1.736 1.00 96.81 266 PHE A O 1
ATOM 2115 N N . ARG A 1 267 ? 3.131 -14.882 0.351 1.00 95.69 267 ARG A N 1
ATOM 2116 C CA . ARG A 1 267 ? 2.143 -15.938 0.639 1.00 95.69 267 ARG A CA 1
ATOM 2117 C C . ARG A 1 267 ? 2.177 -16.405 2.095 1.00 95.69 267 ARG A C 1
ATOM 2119 O O . ARG A 1 267 ? 1.124 -16.721 2.638 1.00 95.69 267 ARG A O 1
ATOM 2126 N N . ALA A 1 268 ? 3.355 -16.435 2.720 1.00 95.88 268 ALA A N 1
ATOM 2127 C CA . ALA A 1 268 ? 3.505 -16.822 4.122 1.00 95.88 268 ALA A CA 1
ATOM 2128 C C . ALA A 1 268 ? 2.857 -15.804 5.076 1.00 95.88 268 ALA A C 1
ATOM 2130 O O . ALA A 1 268 ? 2.134 -16.192 5.990 1.00 95.88 268 ALA A O 1
ATOM 2131 N N . HIS A 1 269 ? 3.071 -14.507 4.834 1.00 93.12 269 HIS A N 1
ATOM 2132 C CA . HIS A 1 269 ? 2.522 -13.430 5.666 1.00 93.12 269 HIS A CA 1
ATOM 2133 C C . HIS A 1 269 ? 1.061 -13.078 5.344 1.00 93.12 269 HIS A C 1
ATOM 2135 O O . HIS A 1 269 ? 0.359 -12.530 6.196 1.00 93.12 269 HIS A O 1
ATOM 2141 N N . PHE A 1 270 ? 0.582 -13.397 4.136 1.00 92.06 270 PHE A N 1
ATOM 2142 C CA . PHE A 1 270 ? -0.772 -13.079 3.670 1.00 92.06 270 PHE A CA 1
ATOM 2143 C C . PHE A 1 270 ? -1.472 -14.280 3.000 1.00 92.06 270 PHE A C 1
ATOM 2145 O O . PHE A 1 270 ? -1.854 -14.200 1.830 1.00 92.06 270 PHE A O 1
ATOM 2152 N N . PRO A 1 271 ? -1.725 -15.388 3.722 1.00 89.38 271 PRO A N 1
ATOM 2153 C CA . PRO A 1 271 ? -2.271 -16.618 3.133 1.00 89.38 271 PRO A CA 1
ATOM 2154 C C . PRO A 1 271 ? -3.691 -16.458 2.565 1.00 89.38 271 PRO A C 1
ATOM 2156 O O . PRO A 1 271 ? -4.096 -17.207 1.683 1.00 89.38 271 PRO A O 1
ATOM 2159 N N . LYS A 1 272 ? -4.452 -15.475 3.063 1.00 83.44 272 LYS A N 1
ATOM 2160 C CA . LYS A 1 272 ? -5.811 -15.154 2.594 1.00 83.44 272 LYS A CA 1
ATOM 2161 C C . LYS A 1 272 ? -5.836 -14.100 1.481 1.00 83.44 272 LYS A C 1
ATOM 2163 O O . LYS A 1 272 ? -6.903 -13.811 0.949 1.00 83.44 272 LYS A O 1
ATOM 2168 N N . ALA A 1 273 ? -4.700 -13.478 1.154 1.00 82.62 273 ALA A N 1
ATOM 2169 C CA . ALA A 1 273 ? -4.658 -12.435 0.140 1.00 82.62 273 ALA A CA 1
ATOM 2170 C C . ALA A 1 273 ? -4.551 -13.040 -1.263 1.00 82.62 273 ALA A C 1
ATOM 2172 O O . ALA A 1 273 ? -3.683 -13.861 -1.547 1.00 82.62 273 ALA A O 1
ATOM 2173 N N . ASN A 1 274 ? -5.392 -12.560 -2.178 1.00 84.12 274 ASN A N 1
ATOM 2174 C CA . ASN A 1 274 ? -5.351 -12.993 -3.572 1.00 84.12 274 ASN A CA 1
ATOM 2175 C C . ASN A 1 274 ? -4.061 -12.534 -4.265 1.00 84.12 274 ASN A C 1
ATOM 2177 O O . ASN A 1 274 ? -3.651 -11.377 -4.115 1.00 84.12 274 ASN A O 1
ATOM 2181 N N . ILE A 1 275 ? -3.476 -13.394 -5.098 1.00 88.88 275 ILE A N 1
ATOM 2182 C CA . ILE A 1 275 ? -2.380 -13.020 -6.000 1.00 88.88 275 ILE A CA 1
ATOM 2183 C C . ILE A 1 275 ? -2.963 -12.193 -7.147 1.00 88.88 275 ILE A C 1
ATOM 2185 O O . ILE A 1 275 ? -3.885 -12.624 -7.834 1.00 88.88 275 ILE A O 1
ATOM 2189 N N . SER A 1 276 ? -2.467 -10.967 -7.327 1.00 85.25 276 SER A N 1
ATOM 2190 C CA . SER A 1 276 ? -2.960 -10.108 -8.412 1.00 85.25 276 SER A CA 1
ATOM 2191 C C . SER A 1 276 ? -2.394 -10.556 -9.766 1.00 85.25 276 SER A C 1
ATOM 2193 O O . SER A 1 276 ? -1.287 -11.101 -9.796 1.00 85.25 276 SER A O 1
ATOM 2195 N N . PRO A 1 277 ? -3.058 -10.244 -10.897 1.00 87.94 277 PRO A N 1
ATOM 2196 C CA . PRO A 1 277 ? -2.500 -10.512 -12.223 1.00 87.94 277 PRO A CA 1
ATOM 2197 C C . PRO A 1 277 ? -1.084 -9.951 -12.401 1.00 87.94 277 PRO A C 1
ATOM 2199 O O . PRO A 1 277 ? -0.241 -10.587 -13.014 1.00 87.94 277 PRO A O 1
ATOM 2202 N N . LYS A 1 278 ? -0.775 -8.798 -11.793 1.00 87.88 278 LYS A N 1
ATOM 2203 C CA . LYS A 1 278 ? 0.564 -8.185 -11.831 1.00 87.88 278 LYS A CA 1
ATOM 2204 C C . LYS A 1 278 ? 1.621 -9.005 -11.092 1.00 87.88 278 LYS A C 1
ATOM 2206 O O . LYS A 1 278 ? 2.758 -9.065 -11.541 1.00 87.88 278 LYS A O 1
ATOM 2211 N N . MET A 1 279 ? 1.249 -9.628 -9.975 1.00 90.25 279 MET A N 1
ATOM 2212 C CA . MET A 1 279 ? 2.136 -10.535 -9.241 1.00 90.25 279 MET A CA 1
ATOM 2213 C C . MET A 1 279 ? 2.348 -11.840 -10.010 1.00 90.25 279 MET A C 1
ATOM 2215 O O . MET A 1 279 ? 3.471 -12.315 -10.065 1.00 90.25 279 MET A O 1
ATOM 2219 N N . HIS A 1 280 ? 1.309 -12.369 -10.663 1.00 89.44 280 HIS A N 1
ATOM 2220 C CA . HIS A 1 280 ? 1.440 -13.526 -11.556 1.00 89.44 280 HIS A CA 1
ATOM 2221 C C . HIS A 1 280 ? 2.343 -13.221 -12.762 1.00 89.44 280 HIS A C 1
ATOM 2223 O O . HIS A 1 280 ? 3.249 -13.988 -13.065 1.00 89.44 280 HIS A O 1
ATOM 2229 N N . LEU A 1 281 ? 2.160 -12.066 -13.412 1.00 89.56 281 LEU A N 1
ATOM 2230 C CA . LEU A 1 281 ? 3.034 -11.612 -14.500 1.00 89.56 281 LEU A CA 1
ATOM 2231 C C . LEU A 1 281 ? 4.499 -11.498 -14.054 1.00 89.56 281 LEU A C 1
ATOM 2233 O O . LEU A 1 281 ? 5.402 -11.873 -14.797 1.00 89.56 281 LEU A O 1
ATOM 2237 N N . LEU A 1 282 ? 4.732 -11.000 -12.838 1.00 93.75 282 LEU A N 1
ATOM 2238 C CA . LEU A 1 282 ? 6.066 -10.938 -12.252 1.00 93.75 282 LEU A CA 1
ATOM 2239 C C . LEU A 1 282 ? 6.646 -12.337 -11.988 1.00 93.75 282 LEU A C 1
ATOM 2241 O O . LEU A 1 282 ? 7.796 -12.583 -12.325 1.00 93.75 282 LEU A O 1
ATOM 2245 N N . GLU A 1 283 ? 5.869 -13.229 -11.379 1.00 94.62 283 GLU A N 1
ATOM 2246 C CA . GLU A 1 283 ? 6.333 -14.551 -10.949 1.00 94.62 283 GLU A CA 1
ATOM 2247 C C . GLU A 1 283 ? 6.599 -15.498 -12.121 1.00 94.62 283 GLU A C 1
ATOM 2249 O O . GLU A 1 283 ? 7.660 -16.117 -12.174 1.00 94.62 283 GLU A O 1
ATOM 2254 N N . ASP A 1 284 ? 5.672 -15.564 -13.077 1.00 92.75 284 ASP A N 1
ATOM 2255 C CA . ASP A 1 284 ? 5.676 -16.615 -14.097 1.00 92.75 284 ASP A CA 1
ATOM 2256 C C . ASP A 1 284 ? 6.232 -16.149 -15.449 1.00 92.75 284 ASP A C 1
ATOM 2258 O O . ASP A 1 284 ? 6.649 -16.978 -16.251 1.00 92.75 284 ASP A O 1
ATOM 2262 N N . HIS A 1 285 ? 6.270 -14.836 -15.721 1.00 92.94 285 HIS A N 1
ATOM 2263 C CA . HIS A 1 285 ? 6.619 -14.319 -17.057 1.00 92.94 285 HIS A CA 1
ATOM 2264 C C . HIS A 1 285 ? 7.851 -13.409 -17.077 1.00 92.94 285 HIS A C 1
ATOM 2266 O O . HIS A 1 285 ? 8.472 -13.245 -18.130 1.00 92.94 285 HIS A O 1
ATOM 2272 N N . ALA A 1 286 ? 8.239 -12.806 -15.946 1.00 92.94 286 ALA A N 1
ATOM 2273 C CA . ALA A 1 286 ? 9.337 -11.837 -15.935 1.00 92.94 286 ALA A CA 1
ATOM 2274 C C . ALA A 1 286 ? 10.679 -12.466 -16.312 1.00 92.94 286 ALA A C 1
ATOM 2276 O O . ALA A 1 286 ? 11.394 -11.929 -17.157 1.00 92.94 286 ALA A O 1
ATOM 2277 N N . VAL A 1 287 ? 11.009 -13.620 -15.731 1.00 94.38 287 VAL A N 1
ATOM 2278 C CA . VAL A 1 287 ? 12.301 -14.286 -15.955 1.00 94.38 287 VAL A CA 1
ATOM 2279 C C . VAL A 1 287 ? 12.469 -14.692 -17.419 1.00 94.38 287 VAL A C 1
ATOM 2281 O O . VAL A 1 287 ? 13.540 -14.487 -17.991 1.00 94.38 287 VAL A O 1
ATOM 2284 N N . ASP A 1 288 ? 11.413 -15.191 -18.059 1.00 92.69 288 ASP A N 1
ATOM 2285 C CA . ASP A 1 288 ? 11.451 -15.576 -19.472 1.00 92.69 288 ASP A CA 1
ATOM 2286 C C . ASP A 1 288 ? 11.703 -14.376 -20.389 1.00 92.69 288 ASP A C 1
ATOM 2288 O O . ASP A 1 288 ? 12.504 -14.461 -21.326 1.00 92.69 288 ASP A O 1
ATOM 2292 N N . GLN A 1 289 ? 11.097 -13.223 -20.092 1.00 91.00 289 GLN A N 1
ATOM 2293 C CA . GLN A 1 289 ? 11.379 -11.996 -20.834 1.00 91.00 289 GLN A CA 1
ATOM 2294 C C . GLN A 1 289 ? 12.797 -11.472 -20.571 1.00 91.00 289 GLN A C 1
ATOM 2296 O O . GLN A 1 289 ? 13.484 -11.087 -21.515 1.00 91.00 289 GLN A O 1
ATOM 2301 N N . LEU A 1 290 ? 13.289 -11.520 -19.330 1.00 92.06 290 LEU A N 1
ATOM 2302 C CA . LEU A 1 290 ? 14.670 -11.130 -19.018 1.00 92.06 290 LEU A CA 1
ATOM 2303 C C . LEU A 1 290 ? 15.688 -12.025 -19.739 1.00 92.06 290 LEU A C 1
ATOM 2305 O O . LEU A 1 290 ? 16.685 -11.529 -20.261 1.00 92.06 290 LEU A O 1
ATOM 2309 N N . ARG A 1 291 ? 15.420 -13.334 -19.848 1.00 93.56 291 ARG A N 1
ATOM 2310 C CA . ARG A 1 291 ? 16.238 -14.265 -20.647 1.00 93.56 291 ARG A CA 1
ATOM 2311 C C . ARG A 1 291 ? 16.213 -13.935 -22.130 1.00 93.56 291 ARG A C 1
ATOM 2313 O O . ARG A 1 291 ? 17.237 -14.095 -22.787 1.00 93.56 291 ARG A O 1
ATOM 2320 N N . MET A 1 292 ? 15.072 -13.488 -22.638 1.00 90.00 292 MET A N 1
ATOM 2321 C CA . MET A 1 292 ? 14.901 -13.141 -24.044 1.00 90.00 292 MET A CA 1
ATOM 2322 C C . MET A 1 292 ? 15.624 -11.847 -24.418 1.00 90.00 292 MET A C 1
ATOM 2324 O O . MET A 1 292 ? 16.306 -11.809 -25.437 1.00 90.00 292 MET A O 1
ATOM 2328 N N . PHE A 1 293 ? 15.481 -10.799 -23.605 1.00 88.75 293 PHE A N 1
ATOM 2329 C CA . PHE A 1 293 ? 15.999 -9.469 -23.930 1.00 88.75 293 PHE A CA 1
ATOM 2330 C C . PHE A 1 293 ? 17.398 -9.197 -23.362 1.00 88.75 293 PHE A C 1
ATOM 2332 O O . PHE A 1 293 ? 18.094 -8.322 -23.874 1.00 88.75 293 PHE A O 1
ATOM 2339 N N . LYS A 1 294 ? 17.827 -9.937 -22.327 1.00 91.38 294 LYS A N 1
ATOM 2340 C CA . LYS A 1 294 ? 19.131 -9.789 -21.645 1.00 91.38 294 LYS A CA 1
ATOM 2341 C C . LYS A 1 294 ? 19.421 -8.363 -21.161 1.00 91.38 294 LYS A C 1
ATOM 2343 O O . LYS A 1 294 ? 20.572 -7.944 -21.060 1.00 91.38 294 LYS A O 1
ATOM 2348 N N . VAL A 1 295 ? 18.373 -7.615 -20.843 1.00 90.75 295 VAL A N 1
ATOM 2349 C CA . VAL A 1 295 ? 18.415 -6.268 -20.268 1.00 90.75 295 VAL A CA 1
ATOM 2350 C C . VAL A 1 295 ? 17.289 -6.148 -19.250 1.00 90.75 295 VAL A C 1
ATOM 2352 O O . VAL A 1 295 ? 16.276 -6.841 -19.363 1.00 90.75 295 VAL A O 1
ATOM 2355 N N . GLY A 1 296 ? 17.454 -5.270 -18.263 1.00 88.88 296 GLY A N 1
ATOM 2356 C CA . GLY A 1 296 ? 16.358 -4.943 -17.356 1.00 88.88 296 GLY A CA 1
ATOM 2357 C C . GLY A 1 296 ? 15.205 -4.242 -18.087 1.00 88.88 296 GLY A C 1
ATOM 2358 O O . GLY A 1 296 ? 15.385 -3.592 -19.123 1.00 88.88 296 GLY A O 1
ATOM 2359 N N . PHE A 1 297 ? 14.004 -4.338 -17.522 1.00 89.06 297 PHE A N 1
ATOM 2360 C CA . PHE A 1 297 ? 12.805 -3.714 -18.078 1.00 89.06 297 PHE A CA 1
ATOM 2361 C C . PHE A 1 297 ? 12.850 -2.189 -18.041 1.00 89.06 297 PHE A C 1
ATOM 2363 O O . PHE A 1 297 ? 12.080 -1.558 -18.751 1.00 89.06 297 PHE A O 1
ATOM 2370 N N . GLY A 1 298 ? 13.773 -1.575 -17.294 1.00 83.94 298 GLY A N 1
ATOM 2371 C CA . GLY A 1 298 ? 13.964 -0.124 -17.308 1.00 83.94 298 GLY A CA 1
ATOM 2372 C C . GLY A 1 298 ? 14.314 0.428 -18.695 1.00 83.94 298 GLY A C 1
ATOM 2373 O O . GLY A 1 298 ? 13.912 1.541 -19.017 1.00 83.94 298 GLY A O 1
ATOM 2374 N N . LEU A 1 299 ? 14.996 -0.353 -19.543 1.00 81.69 299 LEU A N 1
ATOM 2375 C CA . LEU A 1 299 ? 15.272 0.037 -20.933 1.00 81.69 299 LEU A CA 1
ATOM 2376 C C . LEU A 1 299 ? 14.048 -0.118 -21.850 1.00 81.69 299 LEU A C 1
ATOM 2378 O O . LEU A 1 299 ? 13.952 0.556 -22.871 1.00 81.69 299 LEU A O 1
ATOM 2382 N N . LEU A 1 300 ? 13.136 -1.017 -21.486 1.00 77.44 300 LEU A N 1
ATOM 2383 C CA . LEU A 1 300 ? 11.970 -1.414 -22.273 1.00 77.44 300 LEU A CA 1
ATOM 2384 C C . LEU A 1 300 ? 10.661 -0.839 -21.708 1.00 77.44 300 LEU A C 1
ATOM 2386 O O . LEU A 1 300 ? 9.576 -1.270 -22.093 1.00 77.44 300 LEU A O 1
ATOM 2390 N N . ASN A 1 301 ? 10.759 0.089 -20.755 1.00 74.25 301 ASN A N 1
ATOM 2391 C CA . ASN A 1 301 ? 9.608 0.587 -20.022 1.00 74.25 301 ASN A CA 1
ATOM 2392 C C . ASN A 1 301 ? 8.811 1.629 -20.819 1.00 74.25 301 ASN A C 1
ATOM 2394 O O . ASN A 1 301 ? 9.257 2.220 -21.801 1.00 74.25 301 ASN A O 1
ATOM 2398 N N . GLU A 1 302 ? 7.609 1.899 -20.325 1.00 74.19 302 GLU A N 1
ATOM 2399 C CA . GLU A 1 302 ? 6.652 2.821 -20.939 1.00 74.19 302 GLU A CA 1
ATOM 2400 C C . GLU A 1 302 ? 6.956 4.297 -20.632 1.00 74.19 302 GLU A C 1
ATOM 2402 O O . GLU A 1 302 ? 6.255 5.183 -21.122 1.00 74.19 302 GLU A O 1
ATOM 2407 N N . GLN A 1 303 ? 8.007 4.607 -19.854 1.00 71.88 303 GLN A N 1
ATOM 2408 C CA . GLN A 1 303 ? 8.288 5.993 -19.456 1.00 71.88 303 GLN A CA 1
ATOM 2409 C C . GLN A 1 303 ? 8.600 6.896 -20.653 1.00 71.88 303 GLN A C 1
ATOM 2411 O O . GLN A 1 303 ? 8.324 8.095 -20.604 1.00 71.88 303 GLN A O 1
ATOM 2416 N N . GLY A 1 304 ? 9.120 6.330 -21.747 1.00 73.75 304 GLY A N 1
ATOM 2417 C CA . GLY A 1 304 ? 9.292 7.062 -23.001 1.00 73.75 304 GLY A CA 1
ATOM 2418 C C . GLY A 1 304 ? 7.976 7.650 -23.524 1.00 73.75 304 GLY A C 1
ATOM 2419 O O . GLY A 1 304 ? 7.954 8.808 -23.934 1.00 73.75 304 GLY A O 1
ATOM 2420 N N . GLY A 1 305 ? 6.871 6.902 -23.444 1.00 74.94 305 GLY A N 1
ATOM 2421 C CA . GLY A 1 305 ? 5.551 7.372 -23.877 1.00 74.94 305 GLY A CA 1
ATOM 2422 C C . GLY A 1 305 ? 5.028 8.535 -23.029 1.00 74.94 305 GLY A C 1
ATOM 2423 O O . GLY A 1 305 ? 4.571 9.545 -23.564 1.00 74.94 305 GLY A O 1
ATOM 2424 N N . GLU A 1 306 ? 5.189 8.456 -21.707 1.00 75.81 306 GLU A N 1
ATOM 2425 C CA . GLU A 1 306 ? 4.772 9.519 -20.777 1.00 75.81 306 GLU A CA 1
ATOM 2426 C C . GLU A 1 306 ? 5.555 10.830 -20.981 1.00 75.81 306 GLU A C 1
ATOM 2428 O O . GLU A 1 306 ? 5.011 11.941 -20.892 1.00 75.81 306 GLU A O 1
ATOM 2433 N N . LEU A 1 307 ? 6.846 10.723 -21.314 1.00 79.50 307 LEU A N 1
ATOM 2434 C CA . LEU A 1 307 ? 7.669 11.881 -21.666 1.00 79.50 307 LEU A CA 1
ATOM 2435 C C . LEU A 1 307 ? 7.195 12.535 -22.966 1.00 79.50 307 LEU A C 1
ATOM 2437 O O . LEU A 1 307 ? 7.109 13.765 -23.025 1.00 79.50 307 LEU A O 1
ATOM 2441 N N . VAL A 1 308 ? 6.828 11.733 -23.972 1.00 84.56 308 VAL A N 1
ATOM 2442 C CA . VAL A 1 308 ? 6.250 12.234 -25.229 1.00 84.56 308 VAL A CA 1
ATOM 2443 C C . VAL A 1 308 ? 4.952 12.990 -24.949 1.00 84.56 308 VAL A C 1
ATOM 2445 O O . VAL A 1 308 ? 4.797 14.119 -25.411 1.00 84.56 308 VAL A O 1
ATOM 2448 N N . HIS A 1 309 ? 4.052 12.449 -24.122 1.00 82.69 309 HIS A N 1
ATOM 2449 C CA . HIS A 1 309 ? 2.814 13.141 -23.737 1.00 82.69 309 HIS A CA 1
ATOM 2450 C C . HIS A 1 309 ? 3.093 14.502 -23.084 1.00 82.69 309 HIS A C 1
ATOM 2452 O O . HIS A 1 309 ? 2.487 15.520 -23.435 1.00 82.69 309 HIS A O 1
ATOM 2458 N N . THR A 1 310 ? 4.056 14.547 -22.162 1.00 83.62 310 THR A N 1
ATOM 2459 C CA . THR A 1 310 ? 4.463 15.786 -21.485 1.00 83.62 310 THR A CA 1
ATOM 2460 C C . THR A 1 310 ? 5.028 16.813 -22.471 1.00 83.62 310 THR A C 1
ATOM 2462 O O . THR A 1 310 ? 4.683 18.000 -22.407 1.00 83.62 310 THR A O 1
ATOM 2465 N N . GLU A 1 311 ? 5.870 16.378 -23.412 1.00 86.44 311 GLU A N 1
ATOM 2466 C CA . GLU A 1 311 ? 6.429 17.236 -24.459 1.00 86.44 311 GLU A CA 1
ATOM 2467 C C . GLU A 1 311 ? 5.340 17.778 -25.391 1.00 86.44 311 GLU A C 1
ATOM 2469 O O . GLU A 1 311 ? 5.349 18.970 -25.722 1.00 86.44 311 GLU A O 1
ATOM 2474 N N . PHE A 1 312 ? 4.374 16.942 -25.771 1.00 88.62 312 PHE A N 1
ATOM 2475 C CA . PHE A 1 312 ? 3.252 17.333 -26.620 1.00 88.62 312 PHE A CA 1
ATOM 2476 C C . PHE A 1 312 ? 2.364 18.358 -25.921 1.00 88.62 312 PHE A C 1
ATOM 2478 O O . PHE A 1 312 ? 2.062 19.393 -26.509 1.00 88.62 312 PHE A O 1
ATOM 2485 N N . ASN A 1 313 ? 2.038 18.161 -24.642 1.00 87.19 313 ASN A N 1
ATOM 2486 C CA . ASN A 1 313 ? 1.274 19.131 -23.853 1.00 87.19 313 ASN A CA 1
ATOM 2487 C C . ASN A 1 313 ? 2.015 20.468 -23.698 1.00 87.19 313 ASN A C 1
ATOM 2489 O O . ASN A 1 313 ? 1.418 21.547 -23.745 1.00 87.19 313 ASN A O 1
ATOM 2493 N N . ARG A 1 314 ? 3.341 20.430 -23.522 1.00 87.31 314 ARG A N 1
ATOM 2494 C CA . ARG A 1 314 ? 4.169 21.644 -23.477 1.00 87.31 314 ARG A CA 1
ATOM 2495 C C . ARG A 1 314 ? 4.179 22.361 -24.824 1.00 87.31 314 ARG A C 1
ATOM 2497 O O . ARG A 1 314 ? 4.006 23.575 -24.860 1.00 87.31 314 ARG A O 1
ATOM 2504 N N . SER A 1 315 ? 4.357 21.620 -25.911 1.00 86.50 315 SER A N 1
ATOM 2505 C CA . SER A 1 315 ? 4.391 22.158 -27.272 1.00 86.50 315 SER A CA 1
ATOM 2506 C C . SER A 1 315 ? 3.026 22.696 -27.704 1.00 86.50 315 SER A C 1
ATOM 2508 O O . SER A 1 315 ? 2.958 23.761 -28.310 1.00 86.50 315 SER A O 1
ATOM 2510 N N . GLY A 1 316 ? 1.943 22.023 -27.313 1.00 86.88 316 GLY A N 1
ATOM 2511 C CA . GLY A 1 316 ? 0.560 22.434 -27.544 1.00 86.88 316 GLY A CA 1
ATOM 2512 C C . GLY A 1 316 ? 0.242 23.800 -26.941 1.00 86.88 316 GLY A C 1
ATOM 2513 O O . GLY A 1 316 ? -0.346 24.643 -27.614 1.00 86.88 316 GLY A O 1
ATOM 2514 N N . ARG A 1 317 ? 0.715 24.071 -25.715 1.00 88.88 317 ARG A N 1
ATOM 2515 C CA . ARG A 1 317 ? 0.574 25.391 -25.071 1.00 88.88 317 ARG A CA 1
ATOM 2516 C C . ARG A 1 317 ? 1.239 26.516 -25.868 1.00 88.88 317 ARG A C 1
ATOM 2518 O O . ARG A 1 317 ? 0.703 27.614 -25.932 1.00 88.88 317 ARG A O 1
ATOM 2525 N N . VAL A 1 318 ? 2.372 26.242 -26.518 1.00 86.94 318 VAL A N 1
ATOM 2526 C CA . VAL A 1 318 ? 3.087 27.237 -27.341 1.00 86.94 318 VAL A CA 1
ATOM 2527 C C . VAL A 1 318 ? 2.306 27.588 -28.611 1.00 86.94 318 VAL A C 1
ATOM 2529 O O . VAL A 1 318 ? 2.344 28.728 -29.059 1.00 86.94 318 VAL A O 1
ATOM 2532 N N . VAL A 1 319 ? 1.579 26.627 -29.185 1.00 88.44 319 VAL A N 1
ATOM 2533 C CA . VAL A 1 319 ? 0.815 26.814 -30.432 1.00 88.44 319 VAL A CA 1
ATOM 2534 C C . VAL A 1 319 ? -0.672 27.104 -30.198 1.00 88.44 319 VAL A C 1
ATOM 2536 O O . VAL A 1 319 ? -1.456 27.143 -31.146 1.00 88.44 319 VAL A O 1
ATOM 2539 N N . GLN A 1 320 ? -1.084 27.323 -28.945 1.00 88.31 320 GLN A N 1
ATOM 2540 C CA . GLN A 1 320 ? -2.493 27.459 -28.563 1.00 88.31 320 GLN A CA 1
ATOM 2541 C C . GLN A 1 320 ? -3.203 28.606 -29.302 1.00 88.31 320 GLN A C 1
ATOM 2543 O O . GLN A 1 320 ? -4.372 28.457 -29.658 1.00 88.31 320 GLN A O 1
ATOM 2548 N N . GLY A 1 321 ? -2.482 29.695 -29.593 1.00 87.81 321 GLY A N 1
ATOM 2549 C CA . GLY A 1 321 ? -2.992 30.876 -30.299 1.00 87.81 321 GLY A CA 1
ATOM 2550 C C . GLY A 1 321 ? -3.188 30.717 -31.811 1.00 87.81 321 GLY A C 1
ATOM 2551 O O . GLY A 1 321 ? -3.738 31.614 -32.445 1.00 87.81 321 GLY A O 1
ATOM 2552 N N . MET A 1 322 ? -2.767 29.600 -32.415 1.00 91.25 322 MET A N 1
ATOM 2553 C CA . MET A 1 322 ? -3.085 29.324 -33.820 1.00 91.25 322 MET A CA 1
ATOM 2554 C C . MET A 1 322 ? -4.603 29.103 -33.971 1.00 91.25 322 MET A C 1
ATOM 2556 O O . MET A 1 322 ? -5.252 28.603 -33.058 1.00 91.25 322 MET A O 1
ATOM 2560 N N . GLN A 1 323 ? -5.202 29.473 -35.100 1.00 87.88 323 GLN A N 1
ATOM 2561 C CA . GLN A 1 323 ? -6.646 29.266 -35.313 1.00 87.88 323 GLN A CA 1
ATOM 2562 C C . GLN A 1 323 ? -6.934 27.892 -35.935 1.00 87.88 323 GLN A C 1
ATOM 2564 O O . GLN A 1 323 ? -7.870 27.216 -35.524 1.00 87.88 323 GLN A O 1
ATOM 2569 N N . ASP A 1 324 ? -6.080 27.438 -36.858 1.00 93.81 324 ASP A N 1
ATOM 2570 C CA . ASP A 1 324 ? -6.251 26.169 -37.571 1.00 93.81 324 ASP A CA 1
ATOM 2571 C C . ASP A 1 324 ? -5.750 24.960 -36.741 1.00 93.81 324 ASP A C 1
ATOM 2573 O O . ASP A 1 324 ? -4.551 24.878 -36.435 1.00 93.81 324 ASP A O 1
ATOM 2577 N N . PRO A 1 325 ? -6.628 23.997 -36.392 1.00 91.44 325 PRO A N 1
ATOM 2578 C CA . PRO A 1 325 ? -6.250 22.767 -35.695 1.00 91.44 325 PRO A CA 1
ATOM 2579 C C . PRO A 1 325 ? -5.202 21.925 -36.434 1.00 91.44 325 PRO A C 1
ATOM 2581 O O . PRO A 1 325 ? -4.337 21.323 -35.792 1.00 91.44 325 PRO A O 1
ATOM 2584 N N . LEU A 1 326 ? -5.234 21.896 -37.770 1.00 92.38 326 LEU A N 1
ATOM 2585 C CA . LEU A 1 326 ? -4.270 21.131 -38.559 1.00 92.38 326 LEU A CA 1
ATOM 2586 C C . LEU A 1 326 ? -2.874 21.757 -38.465 1.00 92.38 326 LEU A C 1
ATOM 2588 O O . LEU A 1 326 ? -1.890 21.048 -38.252 1.00 92.38 326 LEU A O 1
ATOM 2592 N N . GLN A 1 327 ? -2.783 23.088 -38.540 1.00 90.75 327 GLN A N 1
ATOM 2593 C CA . GLN A 1 327 ? -1.514 23.805 -38.356 1.00 90.75 327 GLN A CA 1
ATOM 2594 C C . GLN A 1 327 ? -0.959 23.646 -36.940 1.00 90.75 327 GLN A C 1
ATOM 2596 O O . GLN A 1 327 ? 0.256 23.497 -36.784 1.00 90.75 327 GLN A O 1
ATOM 2601 N N . LYS A 1 328 ? -1.822 23.606 -35.912 1.00 91.00 328 LYS A N 1
ATOM 2602 C CA . LYS A 1 328 ? -1.404 23.283 -34.535 1.00 91.00 328 LYS A CA 1
ATOM 2603 C C . LYS A 1 328 ? -0.736 21.921 -34.467 1.00 91.00 328 LYS A C 1
ATOM 2605 O O . LYS A 1 328 ? 0.391 21.819 -33.983 1.00 91.00 328 LYS A O 1
ATOM 2610 N N . LEU A 1 329 ? -1.413 20.891 -34.973 1.00 91.62 329 LEU A N 1
ATOM 2611 C CA . LEU A 1 329 ? -0.907 19.524 -34.938 1.00 91.62 329 LEU A CA 1
ATOM 2612 C C . LEU A 1 329 ? 0.407 19.401 -35.715 1.00 91.62 329 LEU A C 1
ATOM 2614 O O . LEU A 1 329 ? 1.389 18.893 -35.179 1.00 91.62 329 LEU A O 1
ATOM 2618 N N . LEU A 1 330 ? 0.458 19.923 -36.945 1.00 93.00 330 LEU A N 1
ATOM 2619 C CA . LEU A 1 330 ? 1.669 19.903 -37.767 1.00 93.00 330 LEU A CA 1
ATOM 2620 C C . LEU A 1 330 ? 2.838 20.621 -37.086 1.00 93.00 330 LEU A C 1
ATOM 2622 O O . LEU A 1 330 ? 3.969 20.141 -37.151 1.00 93.00 330 LEU A O 1
ATOM 2626 N N . SER A 1 331 ? 2.579 21.739 -36.408 1.00 91.06 331 SER A N 1
ATOM 2627 C CA . SER A 1 331 ? 3.609 22.487 -35.682 1.00 91.06 331 SER A CA 1
ATOM 2628 C C . SER A 1 331 ? 4.157 21.704 -34.487 1.00 91.06 331 SER A C 1
ATOM 2630 O O . SER A 1 331 ? 5.374 21.648 -34.303 1.00 91.06 331 SER A O 1
ATOM 2632 N N . VAL A 1 332 ? 3.286 21.052 -33.707 1.00 91.62 332 VAL A N 1
ATOM 2633 C CA . VAL A 1 332 ? 3.697 20.174 -32.596 1.00 91.62 332 VAL A CA 1
ATOM 2634 C C . VAL A 1 332 ? 4.511 18.988 -33.116 1.00 91.62 332 VAL A C 1
ATOM 2636 O O . VAL A 1 332 ? 5.607 18.738 -32.617 1.00 91.62 332 VAL A O 1
ATOM 2639 N N . MET A 1 333 ? 4.033 18.317 -34.167 1.00 92.00 333 MET A N 1
ATOM 2640 C CA . MET A 1 333 ? 4.703 17.161 -34.771 1.00 92.00 333 MET A CA 1
ATOM 2641 C C . MET A 1 333 ? 6.073 17.519 -35.352 1.00 92.00 333 MET A C 1
ATOM 2643 O O . MET A 1 333 ? 7.053 16.819 -35.101 1.00 92.00 333 MET A O 1
ATOM 2647 N N . ARG A 1 334 ? 6.177 18.630 -36.095 1.00 89.94 334 ARG A N 1
ATOM 2648 C CA . ARG A 1 334 ? 7.458 19.108 -36.643 1.00 89.94 334 ARG A CA 1
ATOM 2649 C C . ARG A 1 334 ? 8.449 19.454 -35.543 1.00 89.94 334 ARG A C 1
ATOM 2651 O O . ARG A 1 334 ? 9.631 19.132 -35.667 1.00 89.94 334 ARG A O 1
ATOM 2658 N N . ARG A 1 335 ? 7.978 20.103 -34.475 1.00 87.81 335 ARG A N 1
ATOM 2659 C CA . ARG A 1 335 ? 8.814 20.435 -33.322 1.00 87.81 335 ARG A CA 1
ATOM 2660 C C . ARG A 1 335 ? 9.358 19.168 -32.674 1.00 87.81 335 ARG A C 1
ATOM 2662 O O . ARG A 1 335 ? 10.571 19.079 -32.533 1.00 87.81 335 ARG A O 1
ATOM 2669 N N . HIS A 1 336 ? 8.490 18.207 -32.359 1.00 89.56 336 HIS A N 1
ATOM 2670 C CA . HIS A 1 336 ? 8.896 16.934 -31.768 1.00 89.56 336 HIS A CA 1
ATOM 2671 C C . HIS A 1 336 ? 9.894 16.189 -32.664 1.00 89.56 336 HIS A C 1
ATOM 2673 O O . HIS A 1 336 ? 10.976 15.834 -32.218 1.00 89.56 336 HIS A O 1
ATOM 2679 N N . HIS A 1 337 ? 9.606 16.059 -33.964 1.00 88.75 337 HIS A N 1
ATOM 2680 C CA . HIS A 1 337 ? 10.532 15.431 -34.909 1.00 88.75 337 HIS A CA 1
ATOM 2681 C C . HIS A 1 337 ? 11.917 16.099 -34.888 1.00 88.75 337 HIS A C 1
ATOM 2683 O O . HIS A 1 337 ? 12.940 15.431 -34.772 1.00 88.75 337 HIS A O 1
ATOM 2689 N N . THR A 1 338 ? 11.961 17.432 -34.926 1.00 87.00 338 THR A N 1
ATOM 2690 C CA . THR A 1 338 ? 13.220 18.191 -34.898 1.00 87.00 338 THR A CA 1
ATOM 2691 C C . THR A 1 338 ? 13.982 18.004 -33.579 1.00 87.00 338 THR A C 1
ATOM 2693 O O . THR A 1 338 ? 15.211 17.934 -33.593 1.00 87.00 338 THR A O 1
ATOM 2696 N N . THR A 1 339 ? 13.287 17.912 -32.437 1.00 84.19 339 THR A N 1
ATOM 2697 C CA . THR A 1 339 ? 13.915 17.752 -31.114 1.00 84.19 339 THR A CA 1
ATOM 2698 C C . THR A 1 339 ? 14.379 16.326 -30.846 1.00 84.19 339 THR A C 1
ATOM 2700 O O . THR A 1 339 ? 15.341 16.150 -30.097 1.00 84.19 339 THR A O 1
ATOM 2703 N N . THR A 1 340 ? 13.755 15.313 -31.451 1.00 85.81 340 THR A N 1
ATOM 2704 C CA . THR A 1 340 ? 14.088 13.902 -31.211 1.00 85.81 340 THR A CA 1
ATOM 2705 C C . THR A 1 340 ? 15.033 13.293 -32.239 1.00 85.81 340 THR A C 1
ATOM 2707 O O . THR A 1 340 ? 15.725 12.333 -31.904 1.00 85.81 340 THR A O 1
ATOM 2710 N N . THR A 1 341 ? 15.102 13.829 -33.463 1.00 85.88 341 THR A N 1
ATOM 2711 C CA . THR A 1 341 ? 15.955 13.278 -34.528 1.00 85.88 341 THR A CA 1
ATOM 2712 C C . THR A 1 341 ? 17.445 13.369 -34.140 1.00 85.88 341 THR A C 1
ATOM 2714 O O . THR A 1 341 ? 17.963 14.481 -33.951 1.00 85.88 341 THR A O 1
ATOM 2717 N N . PRO A 1 342 ? 18.163 12.232 -34.014 1.00 85.88 342 PRO A N 1
ATOM 2718 C CA . PRO A 1 342 ? 19.549 12.201 -33.537 1.00 85.88 342 PRO A CA 1
ATOM 2719 C C . PRO A 1 342 ? 20.512 13.056 -34.364 1.00 85.88 342 PRO A C 1
ATOM 2721 O O . PRO A 1 342 ? 21.378 13.728 -33.802 1.00 85.88 342 PRO A O 1
ATOM 2724 N N . GLU A 1 343 ? 20.351 13.065 -35.687 1.00 87.94 343 GLU A N 1
ATOM 2725 C CA . GLU A 1 343 ? 21.190 13.807 -36.629 1.00 87.94 343 GLU A CA 1
ATOM 2726 C C . GLU A 1 343 ? 21.084 15.317 -36.393 1.00 87.94 343 GLU A C 1
ATOM 2728 O O . GLU A 1 343 ? 22.094 16.024 -36.356 1.00 87.94 343 GLU A O 1
ATOM 2733 N N . ILE A 1 344 ? 19.861 15.804 -36.160 1.00 82.00 344 ILE A N 1
ATOM 2734 C CA . ILE A 1 344 ? 19.581 17.217 -35.895 1.00 82.00 344 ILE A CA 1
ATOM 2735 C C . ILE A 1 344 ? 20.147 17.613 -34.529 1.00 82.00 344 ILE A C 1
ATOM 2737 O O . ILE A 1 344 ? 20.873 18.605 -34.427 1.00 82.00 344 ILE A O 1
ATOM 2741 N N . ARG A 1 345 ? 19.912 16.803 -33.485 1.00 77.75 345 ARG A N 1
ATOM 2742 C CA . ARG A 1 345 ? 20.491 17.045 -32.151 1.00 77.75 345 ARG A CA 1
ATOM 2743 C C . ARG A 1 345 ? 22.018 17.106 -32.191 1.00 77.75 345 ARG A C 1
ATOM 2745 O O . ARG A 1 345 ? 22.609 18.001 -31.588 1.00 77.75 345 ARG A O 1
ATOM 2752 N N . ALA A 1 346 ? 22.658 16.186 -32.912 1.00 80.25 346 ALA A N 1
ATOM 2753 C CA . ALA A 1 346 ? 24.112 16.145 -33.048 1.00 80.25 346 ALA A CA 1
ATOM 2754 C C . ALA A 1 346 ? 24.677 17.375 -33.781 1.00 80.25 346 ALA A C 1
ATOM 2756 O O . ALA A 1 346 ? 25.797 17.801 -33.490 1.00 80.25 346 ALA A O 1
ATOM 2757 N N . ALA A 1 347 ? 23.916 17.963 -34.707 1.00 77.06 347 ALA A N 1
ATOM 2758 C CA . ALA A 1 347 ? 24.287 19.195 -35.398 1.00 77.06 347 ALA A CA 1
ATOM 2759 C C . ALA A 1 347 ? 24.104 20.448 -34.519 1.00 77.06 347 ALA A C 1
ATOM 2761 O O . ALA A 1 347 ? 24.942 21.349 -34.566 1.00 77.06 347 ALA A O 1
ATOM 2762 N N . CYS A 1 348 ? 23.060 20.499 -33.686 1.00 65.06 348 CYS A N 1
ATOM 2763 C CA . CYS A 1 348 ? 22.796 21.626 -32.785 1.00 65.06 348 CYS A CA 1
ATOM 2764 C C . CYS A 1 348 ? 23.840 21.763 -31.663 1.00 65.06 348 CYS A C 1
ATOM 2766 O O . CYS A 1 348 ? 24.287 22.874 -31.394 1.00 65.06 348 CYS A O 1
ATOM 2768 N N . VAL A 1 349 ? 24.288 20.656 -31.054 1.00 58.91 349 VAL A N 1
ATOM 2769 C CA . VAL A 1 349 ? 25.287 20.679 -29.957 1.00 58.91 349 VAL A CA 1
ATOM 2770 C C . VAL A 1 349 ? 26.666 21.162 -30.432 1.00 58.91 349 VAL A C 1
ATOM 2772 O O . VAL A 1 349 ? 27.407 21.788 -29.681 1.00 58.91 349 VAL A O 1
ATOM 2775 N N . LYS A 1 350 ? 27.015 20.934 -31.704 1.00 49.69 350 LYS A N 1
ATOM 2776 C CA . LYS A 1 350 ? 28.302 21.374 -32.270 1.00 49.69 350 LYS A CA 1
ATOM 2777 C C . LYS A 1 350 ? 28.409 22.887 -32.480 1.00 49.69 350 LYS A C 1
ATOM 2779 O O . LYS A 1 350 ? 29.523 23.375 -32.644 1.00 49.69 350 LYS A O 1
ATOM 2784 N N . LYS A 1 351 ? 27.292 23.625 -32.503 1.00 50.44 351 LYS A N 1
ATOM 2785 C CA . LYS A 1 351 ? 27.303 25.087 -32.692 1.00 50.44 351 LYS A CA 1
ATOM 2786 C C . LYS A 1 351 ? 27.608 25.866 -31.411 1.00 50.44 351 LYS A C 1
ATOM 2788 O O . LYS A 1 351 ? 28.093 26.979 -31.515 1.00 50.44 351 LYS A O 1
ATOM 2793 N N . THR A 1 352 ? 27.386 25.289 -30.232 1.00 45.38 352 THR A N 1
ATOM 2794 C CA . THR A 1 352 ? 27.634 25.953 -28.937 1.00 45.38 352 THR A CA 1
ATOM 2795 C C . THR A 1 352 ? 29.049 25.756 -28.384 1.00 45.38 352 THR A C 1
ATOM 2797 O O . THR A 1 352 ? 29.382 26.361 -27.378 1.00 45.38 352 THR A O 1
ATOM 2800 N N . CYS A 1 353 ? 29.892 24.934 -29.020 1.00 43.94 353 CYS A N 1
ATOM 2801 C CA . CYS A 1 353 ? 31.279 24.676 -28.590 1.00 43.94 353 CYS A CA 1
ATOM 2802 C C . CYS A 1 353 ? 32.331 25.179 -29.599 1.00 43.94 353 CYS A C 1
ATOM 2804 O O . CYS A 1 353 ? 33.430 24.637 -29.655 1.00 43.94 353 CYS A O 1
ATOM 2806 N N . LYS A 1 354 ? 31.988 26.153 -30.452 1.00 40.81 354 LYS A N 1
ATOM 2807 C CA . LYS A 1 354 ? 32.903 26.745 -31.448 1.00 40.81 354 LYS A CA 1
ATOM 2808 C C . LYS A 1 354 ? 33.001 28.271 -31.335 1.00 40.81 354 LYS A C 1
ATOM 2810 O O . LYS A 1 354 ? 33.109 28.957 -32.344 1.00 40.81 354 LYS A O 1
ATOM 2815 N N . GLU A 1 355 ? 32.973 28.770 -30.108 1.00 43.38 355 GLU A N 1
ATOM 2816 C CA . GLU A 1 355 ? 33.410 30.126 -29.772 1.00 43.38 355 GLU A CA 1
ATOM 2817 C C . GLU A 1 355 ? 34.379 30.026 -28.585 1.00 43.38 355 GLU A C 1
ATOM 2819 O O . GLU A 1 355 ? 34.010 30.292 -27.448 1.00 43.38 355 GLU A O 1
ATOM 2824 N N . GLU A 1 356 ? 35.596 29.559 -28.869 1.00 35.84 356 GLU A N 1
ATOM 2825 C CA . GLU A 1 356 ? 36.826 29.902 -28.138 1.00 35.84 356 GLU A CA 1
ATOM 2826 C C . GLU A 1 356 ? 37.918 30.212 -29.163 1.00 35.84 356 GLU A C 1
ATOM 2828 O O . GLU A 1 356 ? 38.056 29.416 -30.129 1.00 35.84 356 GLU A O 1
#

Secondary structure (DSSP, 8-state):
--SSHHHHHHGGGGSSPPP-HHHHHHHHHHHHHHHHHHHHHHHHHHHHHHHHTT--TT------HHHHHHHHHHHHHHHHHHHHHHHHHHHHHHHHHHHHHHHH--S-HHHHHHHHHHHHHHHHHHHHHHHHHHHHHHHHH---PPTT-SHHHHHHHHHHHHTT---BTTTTTBPPHHHHHHHTSHHHHHHHHHHHHHHHHTS-SSSS-HHHHHHHHHHHHHHHHHHHHHHHHHHHHHHHHS--SB--HHHHHHHHHHHHHHHHHHHHH-TTSPPPHHHHIIIIIHHHHHHHH-B-GGGSSTHHHHHHHHHHHHHHHHTTT-S-HHHHHHHHHHHHHHHH-HHHHHHHHTTTT---

Radius of gyration: 32.95 Å; chains: 1; bounding box: 107×48×73 Å

Organism: Patiria miniata (NCBI:txid46514)

Sequence (356 aa):
MTRIQYITCLVPCVLKVILPSLHISLGIFKKIYDLLESDCHSLDVRLFKLRVEGADEDDDDDEFNFDQAVVAEVRRQQELQHQLLQKRESLEELEEELPLFQLQSHPQAQQAQQIHGEYREMICKAGQLHTDITELESRAAAVDLPFGTGPVACGLDTVLQKHNVCRQAYHGKSFVGNHVHKCCQVKVITDLTSVPRSVIANAKSEDISIAALNRLEREAAVISKKFEEVLLQFADVHHGINHSNPLTDDGIQQIDISIKNFMRCFRAHFPKANISPKMHLLEDHAVDQLRMFKVGFGLLNEQGGELVHTEFNRSGRVVQGMQDPLQKLLSVMRRHHTTTTPEIRAACVKKTCKEE

pLDDT: mean 78.22, std 15.85, range [29.73, 98.06]